Protein AF-A0A7S1MHD4-F1 (afdb_monomer)

Sequence (227 aa):
NGVIYFTCHELRGTLLYFSTDMGRTWRWNPDGSNYVNGTNECSITAIPNQAPGMAALLMNCRTSVLQRRNVVWDVSRVGFSPVPRGAADYPLMVADFSPRELIDPICQGSVVSLGNVVYHSNAASQRAREKLTVKKSMDGGWSWDAGMLIHTGASGYSQLVAWEAPRAGGQWLGVFAEVDGYLGFAKWRAAEERSSAPGPGVLAEVARGLGLAAQLLRERPSASFNA

Structure (mmCIF, N/CA/C/O backbone):
data_AF-A0A7S1MHD4-F1
#
_entry.id   AF-A0A7S1MHD4-F1
#
loop_
_atom_site.group_PDB
_atom_site.id
_atom_site.type_symbol
_atom_site.label_atom_id
_atom_site.label_alt_id
_atom_site.label_comp_id
_atom_site.label_asym_id
_atom_site.label_entity_id
_atom_site.label_seq_id
_atom_site.pdbx_PDB_ins_code
_atom_site.Cartn_x
_atom_site.Cartn_y
_atom_site.Cartn_z
_atom_site.occupancy
_atom_site.B_iso_or_equiv
_atom_site.auth_seq_id
_atom_site.auth_comp_id
_atom_site.auth_asym_id
_atom_site.auth_atom_id
_atom_site.pdbx_PDB_model_num
ATOM 1 N N . ASN A 1 1 ? 2.955 7.251 -16.106 1.00 70.19 1 ASN A N 1
ATOM 2 C CA . ASN A 1 1 ? 3.604 6.620 -17.282 1.00 70.19 1 ASN A CA 1
ATOM 3 C C . ASN A 1 1 ? 2.721 5.566 -17.967 1.00 70.19 1 ASN A C 1
ATOM 5 O O . ASN A 1 1 ? 3.195 4.987 -18.927 1.00 70.19 1 ASN A O 1
ATOM 9 N N . GLY A 1 2 ? 1.468 5.316 -17.546 1.00 84.50 2 GLY A N 1
ATOM 10 C CA . GLY A 1 2 ? 0.584 4.337 -18.209 1.00 84.50 2 GLY A CA 1
ATOM 11 C C . GLY A 1 2 ? 0.941 2.868 -17.949 1.00 84.50 2 GLY A C 1
ATOM 12 O O . GLY A 1 2 ? 0.300 1.980 -18.500 1.00 84.50 2 GLY A O 1
ATOM 13 N N . VAL A 1 3 ? 1.957 2.611 -17.121 1.00 93.06 3 VAL A N 1
ATOM 14 C CA . VAL A 1 3 ? 2.335 1.264 -16.689 1.00 93.06 3 VAL A CA 1
ATOM 15 C C . VAL A 1 3 ? 1.352 0.803 -15.618 1.00 93.06 3 VAL A C 1
ATOM 17 O O . VAL A 1 3 ? 1.032 1.559 -14.700 1.00 93.06 3 VAL A O 1
ATOM 20 N N . ILE A 1 4 ? 0.876 -0.429 -15.746 1.00 95.31 4 ILE A N 1
ATOM 21 C CA . ILE A 1 4 ? -0.008 -1.075 -14.777 1.00 95.31 4 ILE A CA 1
ATOM 22 C C . ILE A 1 4 ? 0.862 -1.949 -13.883 1.00 95.31 4 ILE A C 1
ATOM 24 O O . ILE A 1 4 ? 1.645 -2.742 -14.392 1.00 95.31 4 ILE A O 1
ATOM 28 N N . TYR A 1 5 ? 0.718 -1.827 -12.570 1.00 96.75 5 TYR A N 1
ATOM 29 C CA . TYR A 1 5 ? 1.410 -2.666 -11.593 1.00 96.75 5 TYR A CA 1
ATOM 30 C C . TYR A 1 5 ? 0.391 -3.485 -10.823 1.00 96.75 5 TYR A C 1
ATOM 32 O O . TYR A 1 5 ? -0.743 -3.044 -10.628 1.00 96.75 5 TYR A O 1
ATOM 40 N N . PHE A 1 6 ? 0.798 -4.664 -10.372 1.00 96.56 6 PHE A N 1
ATOM 41 C CA . PHE A 1 6 ? -0.043 -5.533 -9.573 1.00 96.56 6 PHE A CA 1
ATOM 42 C C . PHE A 1 6 ? 0.813 -6.449 -8.691 1.00 96.56 6 PHE A C 1
ATOM 44 O O . PHE A 1 6 ? 1.988 -6.690 -8.971 1.00 96.56 6 PHE A O 1
ATOM 51 N N . THR A 1 7 ? 0.230 -6.953 -7.609 1.00 96.12 7 THR A N 1
ATOM 52 C CA . THR A 1 7 ? 0.880 -7.876 -6.673 1.00 96.12 7 THR A CA 1
ATOM 53 C C . THR A 1 7 ? 0.197 -9.237 -6.684 1.00 96.12 7 THR A C 1
ATOM 55 O O . THR A 1 7 ? -1.027 -9.332 -6.738 1.00 96.12 7 THR A O 1
ATOM 58 N N . CYS A 1 8 ? 0.982 -10.311 -6.650 1.00 93.25 8 CYS A N 1
ATOM 59 C CA . CYS A 1 8 ? 0.481 -11.681 -6.523 1.00 93.25 8 CYS A CA 1
ATOM 60 C C . CYS A 1 8 ? 1.165 -12.334 -5.328 1.00 93.25 8 CYS A C 1
ATOM 62 O O . CYS A 1 8 ? 2.392 -12.290 -5.244 1.00 93.25 8 CYS A O 1
ATOM 64 N N . HIS A 1 9 ? 0.395 -12.920 -4.414 1.00 88.69 9 HIS A N 1
ATOM 65 C CA . HIS A 1 9 ? 0.977 -13.706 -3.335 1.00 88.69 9 HIS A CA 1
ATOM 66 C C . HIS A 1 9 ? 1.195 -15.148 -3.804 1.00 88.69 9 HIS A C 1
ATOM 68 O O . HIS A 1 9 ? 0.370 -15.730 -4.505 1.00 88.69 9 HIS A O 1
ATOM 74 N N . GLU A 1 10 ? 2.301 -15.730 -3.373 1.00 83.19 10 GLU A N 1
ATOM 75 C CA . GLU A 1 10 ? 2.616 -17.145 -3.491 1.00 83.19 10 GLU A CA 1
ATOM 76 C C . GLU A 1 10 ? 2.809 -17.752 -2.093 1.00 83.19 10 GLU A C 1
ATOM 78 O O . GLU A 1 10 ? 2.680 -17.078 -1.072 1.00 83.19 10 GLU A O 1
ATOM 83 N N . LEU A 1 11 ? 3.148 -19.043 -2.027 1.00 81.31 11 LEU A N 1
ATOM 84 C CA . LEU A 1 11 ? 3.262 -19.818 -0.783 1.00 81.31 11 LEU A CA 1
ATOM 85 C C . LEU A 1 11 ? 4.096 -19.157 0.331 1.00 81.31 11 LEU A C 1
ATOM 87 O O . LEU A 1 11 ? 3.830 -19.411 1.504 1.00 81.31 11 LEU A O 1
ATOM 91 N N . ARG A 1 12 ? 5.129 -18.373 -0.005 1.00 89.19 12 ARG A N 1
ATOM 92 C CA . ARG A 1 12 ? 6.075 -17.803 0.977 1.00 89.19 12 ARG A CA 1
ATOM 93 C C . ARG A 1 12 ? 6.313 -16.299 0.840 1.00 89.19 12 ARG A C 1
ATOM 95 O O . ARG A 1 12 ? 7.121 -15.752 1.587 1.00 89.19 12 ARG A O 1
ATOM 102 N N . GLY A 1 13 ? 5.649 -15.616 -0.081 1.00 95.25 13 GLY A N 1
ATOM 103 C CA . GLY A 1 13 ? 6.005 -14.242 -0.417 1.00 95.25 13 GLY A CA 1
ATOM 104 C C . GLY A 1 13 ? 5.107 -13.644 -1.479 1.00 95.25 13 GLY A C 1
ATOM 105 O O . GLY A 1 13 ? 4.168 -14.289 -1.936 1.00 95.25 13 GLY A O 1
ATOM 106 N N . THR A 1 14 ? 5.436 -12.427 -1.893 1.00 96.38 14 THR A N 1
ATOM 107 C CA . THR A 1 14 ? 4.662 -11.678 -2.883 1.00 96.38 14 THR A CA 1
ATOM 108 C C . THR A 1 14 ? 5.547 -11.163 -4.000 1.00 96.38 14 THR A C 1
ATOM 110 O O . THR A 1 14 ? 6.639 -10.653 -3.761 1.00 96.38 14 THR A O 1
ATOM 113 N N . LEU A 1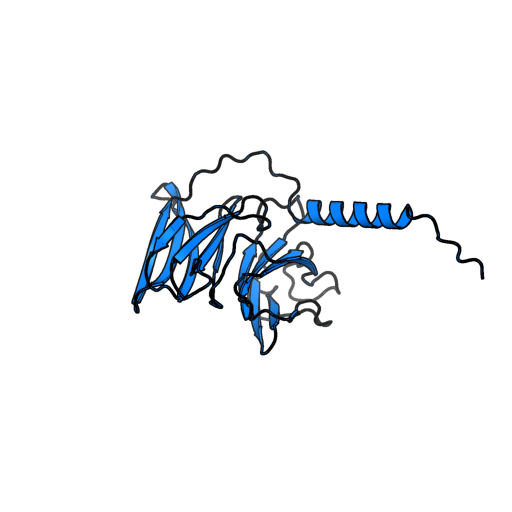 15 ? 5.047 -11.289 -5.224 1.00 94.88 15 LEU A N 1
ATOM 114 C CA . LEU A 1 15 ? 5.666 -10.820 -6.453 1.00 94.88 15 LEU A CA 1
ATOM 115 C C . LEU A 1 15 ? 5.029 -9.496 -6.894 1.00 94.88 15 LEU A C 1
ATOM 117 O O . LEU A 1 15 ? 3.803 -9.422 -7.016 1.00 94.88 15 LEU A O 1
ATOM 121 N N . LEU A 1 16 ? 5.843 -8.482 -7.202 1.00 96.62 16 LEU A N 1
ATOM 122 C CA . LEU A 1 16 ? 5.400 -7.302 -7.956 1.00 96.62 16 LEU A CA 1
ATOM 123 C C . LEU A 1 16 ? 5.549 -7.565 -9.457 1.00 96.62 16 LEU A C 1
ATOM 125 O O . LEU A 1 16 ? 6.663 -7.707 -9.949 1.00 96.62 16 LEU A O 1
ATOM 129 N N . TYR A 1 17 ? 4.455 -7.572 -10.205 1.00 95.56 17 TYR A N 1
ATOM 130 C CA . TYR A 1 17 ? 4.467 -7.738 -11.657 1.00 95.56 17 TYR A CA 1
ATOM 131 C C . TYR A 1 17 ? 3.770 -6.557 -12.335 1.00 95.56 17 TYR A C 1
ATOM 133 O O . TYR A 1 17 ? 3.045 -5.788 -11.701 1.00 95.56 17 TYR A O 1
ATOM 141 N N . PHE A 1 18 ? 4.048 -6.345 -13.617 1.00 95.69 18 PHE A N 1
ATOM 142 C CA . PHE A 1 18 ? 3.623 -5.127 -14.298 1.00 95.69 18 PHE A CA 1
ATOM 143 C C . PHE A 1 18 ? 3.379 -5.331 -15.788 1.00 95.69 18 PHE A C 1
ATOM 145 O O . PHE A 1 18 ? 3.870 -6.278 -16.398 1.00 95.69 18 PHE A O 1
ATOM 152 N N . SER A 1 19 ? 2.618 -4.417 -16.377 1.00 94.06 19 SER A N 1
ATOM 153 C CA . SER A 1 19 ? 2.323 -4.362 -17.800 1.00 94.06 19 SER A CA 1
ATOM 154 C C . SER A 1 19 ? 2.632 -2.976 -18.350 1.00 94.06 19 SER A C 1
ATOM 156 O O . SER A 1 19 ? 2.215 -1.951 -17.809 1.00 94.06 19 SER A O 1
ATOM 158 N N . THR A 1 20 ? 3.351 -2.957 -19.467 1.00 92.81 20 THR A N 1
ATOM 159 C CA . THR A 1 20 ? 3.769 -1.750 -20.188 1.00 92.81 20 THR A CA 1
ATOM 160 C C . THR A 1 20 ? 3.048 -1.596 -21.531 1.00 92.81 20 THR A C 1
ATOM 162 O O . THR A 1 20 ? 3.511 -0.849 -22.392 1.00 92.81 20 THR A O 1
ATOM 165 N N . ASP A 1 21 ? 1.945 -2.326 -21.726 1.00 91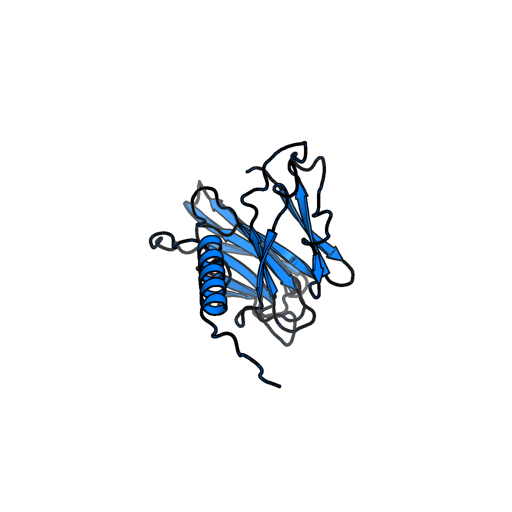.06 21 ASP A N 1
ATOM 166 C CA . ASP A 1 21 ? 1.189 -2.417 -22.981 1.00 91.06 21 ASP A CA 1
ATOM 167 C C . ASP A 1 21 ? -0.335 -2.517 -22.763 1.00 91.06 21 ASP A C 1
ATOM 169 O O . ASP A 1 21 ? -1.053 -3.147 -23.543 1.00 91.06 21 ASP A O 1
ATOM 173 N N . MET A 1 22 ? -0.832 -1.845 -21.717 1.00 91.06 22 MET A N 1
ATOM 174 C CA . MET A 1 22 ? -2.254 -1.795 -21.331 1.00 91.06 22 MET A CA 1
ATOM 175 C C . MET A 1 22 ? -2.836 -3.164 -20.949 1.00 91.06 22 MET A C 1
ATOM 177 O O . MET A 1 22 ? -3.994 -3.455 -21.240 1.00 91.06 22 MET A O 1
ATOM 181 N N . GLY A 1 23 ? -2.040 -4.011 -20.298 1.00 92.69 23 GLY A N 1
ATOM 182 C CA . GLY A 1 23 ? -2.481 -5.302 -19.773 1.00 92.69 23 GLY A CA 1
ATOM 183 C C . GLY A 1 23 ? -2.490 -6.434 -20.797 1.00 92.69 23 GLY A C 1
ATOM 184 O O . GLY A 1 23 ? -3.030 -7.497 -20.498 1.00 92.69 23 GLY A O 1
ATOM 185 N N . ARG A 1 24 ? -1.912 -6.239 -21.993 1.00 91.94 24 ARG A N 1
ATOM 186 C CA . ARG A 1 24 ? -1.817 -7.300 -23.013 1.00 91.94 24 ARG A CA 1
ATOM 187 C C . ARG A 1 24 ? -0.780 -8.347 -22.628 1.00 91.94 24 ARG A C 1
ATOM 189 O O . ARG A 1 24 ? -1.016 -9.536 -22.824 1.00 91.94 24 ARG A O 1
ATOM 196 N N . THR A 1 25 ? 0.348 -7.911 -22.074 1.00 91.62 25 THR A N 1
ATOM 197 C CA . THR A 1 25 ? 1.388 -8.778 -21.521 1.00 91.62 25 THR A CA 1
ATOM 198 C C . THR A 1 25 ? 1.783 -8.329 -20.122 1.00 91.62 25 THR A C 1
ATOM 200 O O . THR A 1 25 ? 1.682 -7.150 -19.770 1.00 91.62 25 THR A O 1
ATOM 203 N N . TRP A 1 26 ? 2.242 -9.290 -19.321 1.00 92.88 26 TRP A N 1
ATOM 204 C CA . TRP A 1 26 ? 2.696 -9.081 -17.951 1.00 92.88 26 TRP A CA 1
ATOM 205 C C . TRP A 1 26 ? 4.136 -9.550 -17.798 1.00 92.88 26 TRP A C 1
ATOM 207 O O . TRP A 1 26 ? 4.549 -10.539 -18.404 1.00 92.88 26 TRP A O 1
ATOM 217 N N . ARG A 1 27 ? 4.904 -8.809 -17.003 1.00 91.12 27 ARG A N 1
ATOM 218 C CA . ARG A 1 27 ? 6.338 -8.996 -16.793 1.00 91.12 27 ARG A CA 1
ATOM 219 C C . ARG A 1 27 ? 6.658 -8.982 -15.309 1.00 91.12 27 ARG A C 1
ATOM 221 O O . ARG A 1 27 ? 5.973 -8.341 -14.514 1.00 91.12 27 ARG A O 1
ATOM 228 N N . TRP A 1 28 ? 7.738 -9.662 -14.971 1.00 91.69 28 TRP A N 1
ATOM 229 C CA . TRP A 1 28 ? 8.349 -9.707 -13.651 1.00 91.69 28 TRP A CA 1
ATOM 230 C C . TRP A 1 28 ? 9.868 -9.636 -13.824 1.00 91.69 28 TRP A C 1
ATOM 232 O O . TRP A 1 28 ? 10.366 -9.807 -14.940 1.00 91.69 28 TRP A O 1
ATOM 242 N N . ASN A 1 29 ? 10.609 -9.369 -12.751 1.00 91.06 29 ASN A N 1
ATOM 243 C CA . ASN A 1 29 ? 12.063 -9.265 -12.837 1.00 91.06 29 ASN A CA 1
ATOM 244 C C . ASN A 1 29 ? 12.656 -10.659 -13.123 1.00 91.06 29 ASN A C 1
ATOM 246 O O . ASN A 1 29 ? 12.428 -11.577 -12.332 1.00 91.06 29 ASN A O 1
ATOM 250 N N . PRO A 1 30 ? 13.417 -10.856 -14.219 1.00 88.06 30 PRO A N 1
ATOM 251 C CA . PRO A 1 30 ? 13.924 -12.179 -14.595 1.00 88.06 30 PRO A CA 1
ATOM 252 C C . PRO A 1 30 ? 14.888 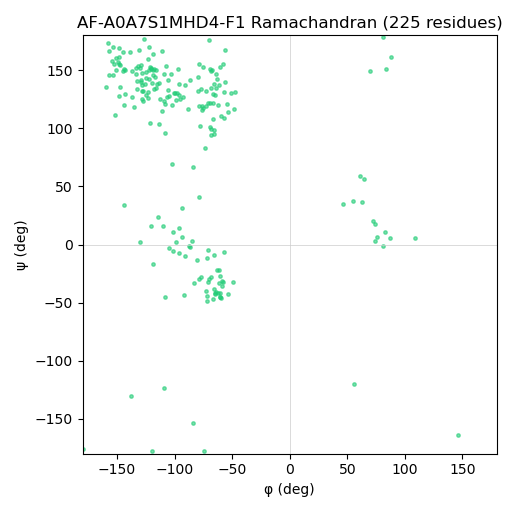-12.794 -13.575 1.00 88.06 30 PRO A C 1
ATOM 254 O O . PRO A 1 30 ? 15.059 -14.008 -13.551 1.00 88.06 30 PRO A O 1
ATOM 257 N N . ASP A 1 31 ? 15.516 -11.964 -12.742 1.00 89.81 31 ASP A N 1
ATOM 258 C CA . ASP A 1 31 ? 16.420 -12.371 -11.663 1.00 89.81 31 ASP A CA 1
ATOM 259 C C . ASP A 1 31 ? 15.695 -12.675 -10.336 1.00 89.81 31 ASP A C 1
ATOM 261 O O . ASP A 1 31 ? 16.338 -13.037 -9.353 1.00 89.81 31 ASP A O 1
ATOM 265 N N . GLY A 1 32 ? 14.366 -12.521 -10.287 1.00 89.38 32 GLY A N 1
ATOM 266 C CA . GLY A 1 32 ? 13.552 -12.736 -9.090 1.00 89.38 32 GLY A CA 1
ATOM 267 C C . GLY A 1 32 ? 13.633 -11.618 -8.043 1.00 89.38 32 GLY A C 1
ATOM 268 O O . GLY A 1 32 ? 13.048 -11.754 -6.970 1.00 89.38 32 GLY A O 1
ATOM 269 N N . SER A 1 33 ? 14.304 -10.496 -8.331 1.00 90.94 33 SER A N 1
ATOM 270 C CA . SER A 1 33 ? 14.476 -9.373 -7.386 1.00 90.94 33 SER A CA 1
ATOM 271 C C . SER A 1 33 ? 13.176 -8.643 -7.014 1.00 90.94 33 SER A C 1
ATOM 273 O O . SER A 1 33 ? 13.156 -7.823 -6.098 1.00 90.94 33 SER A O 1
ATOM 275 N N . ASN A 1 34 ? 12.075 -8.956 -7.693 1.00 91.88 34 ASN A N 1
ATOM 276 C CA . ASN A 1 34 ? 10.738 -8.449 -7.407 1.00 91.88 34 ASN A CA 1
ATOM 277 C C . ASN A 1 34 ? 9.898 -9.354 -6.485 1.00 91.88 34 ASN A C 1
ATOM 279 O O . ASN A 1 34 ? 8.706 -9.092 -6.302 1.00 91.88 34 ASN A O 1
ATOM 283 N N . TYR A 1 35 ? 10.491 -10.417 -5.933 1.00 95.25 35 TYR A N 1
ATOM 284 C CA . TYR A 1 35 ? 9.861 -11.303 -4.957 1.00 95.25 35 TYR A CA 1
ATOM 285 C C . TYR A 1 35 ? 10.234 -10.911 -3.522 1.00 95.25 35 TYR A C 1
ATOM 287 O O . TYR A 1 35 ? 11.411 -10.820 -3.174 1.00 95.25 35 TYR A O 1
ATOM 295 N N . VAL A 1 36 ? 9.233 -10.741 -2.658 1.00 96.44 36 VAL A N 1
ATOM 296 C CA . VAL A 1 36 ? 9.418 -10.362 -1.251 1.00 96.44 36 VAL A CA 1
ATOM 297 C C . VAL A 1 36 ? 8.996 -11.506 -0.335 1.00 96.44 36 VAL A C 1
ATOM 299 O O . VAL A 1 36 ? 7.812 -11.738 -0.095 1.00 96.44 36 VAL A O 1
ATOM 302 N N . ASN A 1 37 ? 9.976 -12.215 0.221 1.00 96.62 37 ASN A N 1
ATOM 303 C CA . ASN A 1 37 ? 9.745 -13.339 1.131 1.00 96.62 37 ASN A CA 1
ATOM 304 C C . ASN A 1 37 ? 9.128 -12.892 2.472 1.00 96.62 37 ASN A C 1
ATOM 306 O O . ASN A 1 37 ? 9.406 -11.796 2.960 1.00 96.62 37 ASN A O 1
ATOM 310 N N . GLY A 1 38 ? 8.337 -13.756 3.111 1.00 96.12 38 GLY A N 1
ATOM 311 C CA . GLY A 1 38 ? 7.682 -13.478 4.396 1.00 96.12 38 GLY A CA 1
ATOM 312 C C . GLY A 1 38 ? 6.498 -12.510 4.301 1.00 96.12 38 GLY A C 1
ATOM 313 O O . GLY A 1 38 ? 6.097 -11.923 5.307 1.00 96.12 38 GLY A O 1
ATOM 314 N N . THR A 1 39 ? 5.957 -12.320 3.098 1.00 97.38 39 THR A N 1
ATOM 315 C CA . THR A 1 39 ? 4.747 -11.529 2.845 1.00 97.38 39 THR A CA 1
ATOM 316 C C . THR A 1 39 ? 3.645 -12.395 2.242 1.00 97.38 39 THR A C 1
ATOM 318 O O . THR A 1 39 ? 3.889 -13.519 1.808 1.00 97.38 39 THR A O 1
ATOM 321 N N . ASN A 1 40 ? 2.414 -11.895 2.278 1.00 96.50 40 ASN A N 1
ATOM 322 C CA . ASN A 1 40 ? 1.254 -12.498 1.629 1.00 96.50 40 ASN A CA 1
ATOM 323 C C . ASN A 1 40 ? 0.433 -11.365 0.975 1.00 96.50 40 ASN A C 1
ATOM 325 O O . ASN A 1 40 ? 1.007 -10.529 0.292 1.00 96.50 40 ASN A O 1
ATOM 329 N N . GLU A 1 41 ? -0.878 -11.274 1.182 1.00 97.44 41 GLU A N 1
ATOM 330 C CA . GLU A 1 41 ? -1.756 -10.254 0.595 1.00 97.44 41 GLU A CA 1
ATOM 331 C C . GLU A 1 41 ? -1.202 -8.828 0.735 1.00 97.44 41 GLU A C 1
ATOM 333 O O . GLU A 1 41 ? -1.068 -8.302 1.845 1.00 97.44 41 GLU A O 1
ATOM 338 N N . CYS A 1 42 ? -0.910 -8.190 -0.400 1.00 98.25 42 CYS A N 1
ATOM 339 C CA . CYS A 1 42 ? -0.413 -6.820 -0.449 1.00 98.25 42 CYS A CA 1
ATOM 340 C C . CYS A 1 42 ? -1.328 -5.918 -1.274 1.00 98.25 42 CYS A C 1
ATOM 342 O O . CYS A 1 42 ? -1.964 -6.366 -2.226 1.00 98.25 42 CYS A O 1
ATOM 344 N N . SER A 1 43 ? -1.308 -4.631 -0.945 1.00 98.56 43 SER A N 1
ATOM 345 C CA . SER A 1 43 ? -1.881 -3.546 -1.739 1.00 98.56 43 SER A CA 1
ATOM 346 C C . SER A 1 43 ? -0.770 -2.579 -2.139 1.00 98.56 43 SER A C 1
ATOM 348 O O . SER A 1 43 ? 0.202 -2.415 -1.399 1.00 98.56 43 SER A O 1
ATOM 350 N N . ILE A 1 44 ? -0.915 -1.927 -3.294 1.00 98.56 44 ILE A N 1
ATOM 351 C CA . ILE A 1 44 ? 0.073 -0.978 -3.817 1.00 98.56 44 ILE A CA 1
ATOM 352 C C . ILE A 1 44 ? -0.541 0.385 -4.109 1.00 98.56 44 ILE A C 1
ATOM 354 O O . ILE A 1 44 ? -1.697 0.481 -4.510 1.00 98.56 44 ILE A O 1
ATOM 358 N N . THR A 1 45 ? 0.254 1.438 -3.952 1.00 98.25 45 THR A N 1
ATOM 359 C CA . THR A 1 45 ? -0.097 2.792 -4.390 1.00 98.25 45 THR A CA 1
ATOM 360 C C . THR A 1 45 ? 1.149 3.564 -4.810 1.00 98.25 45 THR A C 1
ATOM 362 O O . THR A 1 45 ? 2.254 3.262 -4.360 1.00 98.25 45 THR A O 1
ATOM 365 N N . ALA A 1 46 ? 0.996 4.571 -5.667 1.00 96.44 46 ALA A N 1
ATOM 366 C CA . ALA A 1 46 ? 2.098 5.468 -6.002 1.00 96.44 46 ALA A CA 1
ATOM 367 C C . ALA A 1 46 ? 2.464 6.336 -4.794 1.00 96.44 46 ALA A C 1
ATOM 369 O O . ALA A 1 46 ? 1.582 6.905 -4.156 1.00 96.44 46 ALA A O 1
ATOM 370 N N . ILE A 1 47 ? 3.750 6.487 -4.492 1.00 95.94 47 ILE A N 1
ATOM 371 C CA . ILE A 1 47 ? 4.191 7.457 -3.488 1.00 95.94 47 ILE A CA 1
ATOM 372 C C . ILE A 1 47 ? 4.186 8.840 -4.152 1.00 95.94 47 ILE A C 1
ATOM 374 O O . ILE A 1 47 ? 4.897 9.027 -5.145 1.00 95.94 47 ILE A O 1
ATOM 378 N N . PRO A 1 48 ? 3.400 9.810 -3.654 1.00 91.12 48 PRO A N 1
ATOM 379 C CA . PRO A 1 48 ? 3.344 11.142 -4.250 1.00 91.12 48 PRO A CA 1
ATOM 380 C C . PRO A 1 48 ? 4.648 11.928 -4.020 1.00 91.12 48 PRO A C 1
ATOM 382 O O . PRO A 1 48 ? 5.557 11.464 -3.330 1.00 91.12 48 PRO A O 1
ATOM 385 N N . ASN A 1 49 ? 4.741 13.131 -4.600 1.00 87.19 49 ASN A N 1
ATOM 386 C CA . ASN A 1 49 ? 5.831 14.095 -4.369 1.00 87.19 49 ASN A CA 1
ATOM 387 C C . ASN A 1 49 ? 7.257 13.574 -4.606 1.00 87.19 49 ASN A C 1
ATOM 389 O O . ASN A 1 49 ? 8.186 13.930 -3.882 1.00 87.19 49 ASN A O 1
ATOM 393 N N . GLN A 1 50 ? 7.455 12.733 -5.618 1.00 88.38 50 GLN A N 1
ATOM 394 C CA . GLN A 1 50 ? 8.811 12.391 -6.043 1.00 88.38 50 GLN A CA 1
ATOM 395 C C . GLN A 1 50 ? 9.435 13.551 -6.831 1.00 88.38 50 GLN A C 1
ATOM 397 O O . GLN A 1 50 ? 8.727 14.336 -7.467 1.00 88.38 50 GLN A O 1
ATOM 402 N N . ALA A 1 51 ? 10.765 13.656 -6.797 1.00 87.69 51 ALA A N 1
ATOM 403 C CA . ALA A 1 51 ? 11.487 14.634 -7.605 1.00 87.69 51 ALA A CA 1
ATOM 404 C C . ALA A 1 51 ? 11.188 14.443 -9.111 1.00 87.69 51 ALA A C 1
ATOM 406 O O . ALA A 1 51 ? 10.844 13.337 -9.535 1.00 87.69 51 ALA A O 1
ATOM 407 N N . PRO A 1 52 ? 11.329 15.486 -9.951 1.00 87.69 52 PRO A N 1
ATOM 408 C CA . PRO A 1 52 ? 11.108 15.362 -11.389 1.00 87.69 52 PRO A CA 1
ATOM 409 C C . PRO A 1 52 ? 11.887 14.192 -12.005 1.00 87.69 52 PRO A C 1
ATOM 411 O O . PRO A 1 52 ? 13.086 14.043 -11.781 1.00 87.69 52 PRO A O 1
ATOM 414 N N . GLY A 1 53 ? 11.192 13.357 -12.780 1.00 87.31 53 GLY A N 1
ATOM 415 C CA . GLY A 1 53 ? 11.768 12.154 -13.389 1.00 87.31 53 GLY A CA 1
ATOM 416 C C . GLY A 1 53 ? 11.854 10.935 -12.464 1.00 87.31 53 GLY A C 1
ATOM 417 O O . GLY A 1 53 ? 12.267 9.875 -12.925 1.00 87.31 53 GLY A O 1
ATOM 418 N N . MET A 1 54 ? 11.441 11.055 -11.199 1.00 90.75 54 MET A N 1
ATOM 419 C CA . MET A 1 54 ? 11.359 9.942 -10.256 1.00 90.75 54 MET A CA 1
ATOM 420 C C . MET A 1 54 ? 9.916 9.462 -10.068 1.00 90.75 54 MET A C 1
ATOM 422 O O . MET A 1 54 ? 8.967 10.245 -10.110 1.00 90.75 54 MET A O 1
ATOM 426 N N . ALA A 1 55 ? 9.748 8.162 -9.839 1.00 93.31 55 ALA A N 1
ATOM 427 C CA . ALA A 1 55 ? 8.471 7.542 -9.515 1.00 93.31 55 ALA A CA 1
ATOM 428 C C . ALA A 1 55 ? 8.691 6.355 -8.576 1.00 93.31 55 ALA A C 1
ATOM 430 O O . ALA A 1 55 ? 9.568 5.526 -8.814 1.00 93.31 55 ALA A O 1
ATOM 431 N N . ALA A 1 56 ? 7.866 6.253 -7.536 1.00 95.88 56 ALA A N 1
ATOM 432 C CA . ALA A 1 56 ? 7.939 5.165 -6.572 1.00 95.88 56 ALA A CA 1
ATOM 433 C C . ALA A 1 56 ? 6.562 4.572 -6.275 1.00 95.88 56 ALA A C 1
ATOM 435 O O . ALA A 1 56 ? 5.548 5.270 -6.340 1.00 95.88 56 ALA A O 1
ATOM 436 N N . LEU A 1 57 ? 6.541 3.292 -5.911 1.00 97.88 57 LEU A N 1
ATOM 437 C CA . LEU A 1 57 ? 5.369 2.608 -5.372 1.00 97.88 57 LEU A CA 1
ATOM 438 C C . LEU A 1 57 ? 5.621 2.230 -3.916 1.00 97.88 57 LEU A C 1
ATOM 440 O O . LEU A 1 57 ? 6.694 1.732 -3.582 1.00 97.88 57 LEU A O 1
ATOM 444 N N . LEU A 1 58 ? 4.607 2.404 -3.076 1.00 98.56 58 LEU A N 1
ATOM 445 C CA . LEU A 1 58 ? 4.517 1.745 -1.783 1.00 98.56 58 LEU A CA 1
ATOM 446 C C . LEU A 1 58 ? 3.727 0.453 -1.968 1.00 98.56 58 LEU A C 1
ATOM 448 O O . LEU A 1 58 ? 2.600 0.486 -2.458 1.00 98.56 58 LEU A O 1
ATOM 452 N N . MET A 1 59 ? 4.297 -0.659 -1.525 1.00 98.69 59 MET A N 1
ATOM 453 C CA . MET A 1 59 ? 3.633 -1.946 -1.383 1.00 98.69 59 MET A CA 1
ATOM 454 C C . MET A 1 59 ? 3.497 -2.267 0.103 1.00 98.69 59 MET A C 1
ATOM 456 O O . MET A 1 59 ? 4.496 -2.446 0.792 1.00 98.69 59 MET A O 1
ATOM 460 N N . ASN A 1 60 ? 2.265 -2.335 0.602 1.00 98.69 60 ASN A N 1
ATOM 461 C CA . ASN A 1 60 ? 1.968 -2.679 1.989 1.00 98.69 60 ASN A CA 1
ATOM 462 C C . ASN A 1 60 ? 1.397 -4.096 2.065 1.00 98.69 60 ASN A C 1
ATOM 464 O O . ASN A 1 60 ? 0.416 -4.408 1.390 1.00 98.69 60 ASN A O 1
ATOM 468 N N . CYS A 1 61 ? 1.991 -4.932 2.907 1.00 98.56 61 CYS A N 1
ATOM 469 C CA . CYS A 1 61 ? 1.779 -6.368 2.911 1.00 98.56 61 CYS A CA 1
ATOM 470 C C . CYS A 1 61 ? 1.332 -6.908 4.264 1.00 98.56 61 CYS A C 1
ATOM 472 O O . CYS A 1 61 ? 1.841 -6.514 5.320 1.00 98.56 61 CYS A O 1
ATOM 474 N N . ARG A 1 62 ? 0.439 -7.899 4.198 1.00 98.00 62 ARG A N 1
ATOM 475 C CA . ARG A 1 62 ? 0.181 -8.860 5.268 1.00 98.00 62 ARG A CA 1
ATOM 476 C C . ARG A 1 62 ? 1.439 -9.683 5.513 1.00 98.00 62 ARG A C 1
ATOM 478 O O . ARG A 1 62 ? 2.128 -10.075 4.569 1.00 98.00 62 ARG A O 1
ATOM 485 N N . THR A 1 63 ? 1.703 -9.985 6.776 1.00 97.25 63 THR A N 1
ATOM 486 C CA . THR A 1 63 ? 2.798 -10.863 7.202 1.00 97.25 63 THR A CA 1
ATOM 487 C C . THR A 1 63 ? 2.259 -11.979 8.098 1.00 97.25 63 THR A C 1
ATOM 489 O O . THR A 1 63 ? 1.066 -12.019 8.399 1.00 97.25 63 THR A O 1
ATOM 492 N N . SER A 1 64 ? 3.122 -12.904 8.521 1.00 95.88 64 SER A N 1
ATOM 493 C CA . SER A 1 64 ? 2.797 -13.910 9.542 1.00 95.88 64 SER A CA 1
ATOM 494 C C . SER A 1 64 ? 2.990 -13.407 10.978 1.00 95.88 64 SER A C 1
ATOM 496 O O . SER A 1 64 ? 2.852 -14.188 11.917 1.00 95.88 64 SER A O 1
ATOM 498 N N . VAL A 1 65 ? 3.352 -12.134 11.158 1.00 96.00 65 VAL A N 1
ATOM 499 C CA . VAL A 1 65 ? 3.472 -11.480 12.465 1.00 96.00 65 VAL A CA 1
ATOM 500 C C . VAL A 1 65 ? 2.371 -10.433 12.623 1.00 96.00 65 VAL A C 1
ATOM 502 O O . VAL A 1 65 ? 1.701 -10.067 11.660 1.00 96.00 65 VAL A O 1
ATOM 505 N N . LEU A 1 66 ? 2.164 -9.941 13.846 1.00 97.81 66 LEU A N 1
ATOM 506 C CA . LEU A 1 66 ? 1.058 -9.035 14.184 1.00 97.81 66 LEU A CA 1
ATOM 507 C C . LEU A 1 66 ? 1.316 -7.571 13.761 1.00 97.81 66 LEU A C 1
ATOM 509 O O . LEU A 1 66 ? 1.070 -6.632 14.527 1.00 97.81 66 LEU A O 1
ATOM 513 N N . GLN A 1 67 ? 1.888 -7.387 12.567 1.00 97.94 67 GLN A N 1
ATOM 514 C CA . GLN A 1 67 ? 2.353 -6.115 12.017 1.00 97.94 67 GLN A CA 1
ATOM 515 C C . GLN A 1 67 ? 2.426 -6.156 10.478 1.00 97.94 67 GLN A C 1
ATOM 517 O O . GLN A 1 67 ? 2.758 -7.182 9.878 1.00 97.94 67 GLN A O 1
ATOM 522 N N . ARG A 1 68 ? 2.143 -5.021 9.830 1.00 98.38 68 ARG A N 1
ATOM 523 C CA . ARG A 1 68 ? 2.283 -4.835 8.377 1.00 98.38 68 ARG A CA 1
ATOM 524 C C . ARG A 1 68 ? 3.739 -4.595 7.975 1.00 98.38 68 ARG A C 1
ATOM 526 O O . ARG A 1 68 ? 4.525 -4.041 8.743 1.00 98.38 68 ARG A O 1
ATOM 533 N N . ARG A 1 69 ? 4.061 -4.918 6.723 1.00 98.31 69 ARG A N 1
ATOM 534 C CA . ARG A 1 69 ? 5.364 -4.637 6.102 1.00 98.31 69 ARG A CA 1
ATOM 535 C C . ARG A 1 69 ? 5.201 -3.708 4.908 1.00 98.31 69 ARG A C 1
ATOM 537 O O . ARG A 1 69 ? 4.327 -3.938 4.078 1.00 98.31 69 ARG A O 1
ATOM 544 N N . ASN A 1 70 ? 6.042 -2.688 4.826 1.00 98.56 70 ASN A N 1
ATOM 545 C CA . ASN A 1 70 ? 6.123 -1.751 3.719 1.00 98.56 70 ASN A CA 1
ATOM 546 C C . ASN A 1 70 ? 7.364 -2.044 2.881 1.00 98.56 70 ASN A C 1
ATOM 548 O O . ASN A 1 70 ? 8.466 -2.174 3.409 1.00 98.56 70 ASN A O 1
ATOM 552 N N . VAL A 1 71 ? 7.174 -2.095 1.569 1.00 98.38 71 VAL A N 1
ATOM 553 C CA . VAL A 1 71 ? 8.237 -2.208 0.576 1.00 98.38 71 VAL A CA 1
ATOM 554 C C . VAL A 1 71 ? 8.108 -1.037 -0.384 1.00 98.38 71 VAL A C 1
ATOM 556 O O . VAL A 1 71 ? 7.014 -0.754 -0.876 1.00 98.38 71 VAL A O 1
ATOM 559 N N . VAL A 1 72 ? 9.213 -0.348 -0.644 1.00 98.12 72 VAL A N 1
ATOM 560 C CA . VAL A 1 72 ? 9.263 0.759 -1.600 1.00 98.12 72 VAL A CA 1
ATOM 561 C C . VAL A 1 72 ? 9.961 0.292 -2.863 1.00 98.12 72 VAL A C 1
ATOM 563 O O . VAL A 1 72 ? 11.081 -0.222 -2.812 1.00 98.12 72 VAL A O 1
ATOM 566 N N . TRP A 1 73 ? 9.299 0.514 -3.994 1.00 97.19 73 TRP A N 1
ATOM 567 C CA . TRP A 1 73 ? 9.815 0.210 -5.321 1.00 97.19 73 TRP A CA 1
ATOM 568 C C . TRP A 1 73 ? 10.135 1.499 -6.062 1.00 97.19 73 TRP A C 1
ATOM 570 O O . TRP A 1 73 ? 9.244 2.324 -6.254 1.00 97.19 73 TRP A O 1
ATOM 580 N N . ASP A 1 74 ? 11.373 1.658 -6.517 1.00 95.12 74 ASP A N 1
ATOM 581 C CA . ASP A 1 74 ? 11.716 2.631 -7.549 1.00 95.12 74 ASP A CA 1
ATOM 582 C C . ASP A 1 74 ? 11.258 2.085 -8.906 1.00 95.12 74 ASP A C 1
ATOM 584 O O . ASP A 1 74 ? 11.684 1.018 -9.354 1.00 95.12 74 ASP A O 1
ATOM 588 N N . VAL A 1 75 ? 10.362 2.825 -9.551 1.00 94.44 75 VAL A N 1
ATOM 589 C CA . VAL A 1 75 ? 9.806 2.506 -10.869 1.00 94.44 75 VAL A CA 1
ATOM 590 C C . VAL A 1 75 ? 10.082 3.613 -11.887 1.00 94.44 75 VAL A C 1
ATOM 592 O O . VAL A 1 75 ? 9.472 3.651 -12.956 1.00 94.44 75 VAL A O 1
ATOM 595 N N . SER A 1 76 ? 11.022 4.511 -11.583 1.00 91.94 76 SER A N 1
ATOM 596 C CA . SER A 1 76 ? 11.348 5.694 -12.390 1.00 91.94 76 SER A CA 1
ATOM 597 C C . SER A 1 76 ? 11.753 5.340 -13.820 1.00 91.94 76 SER A C 1
ATOM 599 O O . SER A 1 76 ? 11.484 6.092 -14.755 1.00 91.94 76 SER A O 1
ATOM 601 N N . ARG A 1 77 ? 12.392 4.179 -14.003 1.00 88.75 77 ARG A N 1
ATOM 602 C CA . ARG A 1 77 ? 12.911 3.727 -15.301 1.00 88.75 77 ARG A CA 1
ATOM 603 C C . ARG A 1 77 ? 11.968 2.781 -16.049 1.00 88.75 77 ARG A C 1
ATOM 605 O O . ARG A 1 77 ? 12.199 2.498 -17.222 1.00 88.75 77 ARG A O 1
ATOM 612 N N . VAL A 1 78 ? 10.870 2.350 -15.420 1.00 90.25 78 VAL A N 1
ATOM 613 C CA . VAL A 1 78 ? 9.877 1.481 -16.061 1.00 90.25 78 VAL A CA 1
ATOM 614 C C . VAL A 1 78 ? 9.005 2.331 -16.987 1.00 90.25 78 VAL A C 1
ATOM 616 O O . VAL A 1 78 ? 8.118 3.079 -16.562 1.00 90.25 78 VAL A O 1
ATOM 619 N N . GLY A 1 79 ? 9.297 2.254 -18.283 1.00 84.00 79 GLY A N 1
ATOM 620 C CA . GLY A 1 79 ? 8.595 2.998 -19.326 1.00 84.00 79 GLY A CA 1
ATOM 621 C C . GLY A 1 79 ? 7.510 2.176 -20.016 1.00 84.00 79 GLY A C 1
ATOM 622 O O . GLY A 1 79 ? 7.629 0.963 -20.174 1.00 84.00 79 GLY A O 1
ATOM 623 N N . PHE A 1 80 ? 6.473 2.851 -20.511 1.00 84.25 80 PHE A N 1
ATOM 624 C CA . PHE A 1 80 ? 5.484 2.232 -21.391 1.00 84.25 80 PHE A CA 1
ATOM 625 C C . PHE A 1 80 ? 6.140 1.863 -22.728 1.00 84.25 80 PHE A C 1
ATOM 627 O O . PHE A 1 80 ? 6.519 2.730 -23.517 1.00 84.25 80 PHE A O 1
ATOM 634 N N . SER A 1 81 ? 6.349 0.570 -22.956 1.00 76.94 81 SER A N 1
ATOM 635 C CA . SER A 1 81 ? 6.945 0.037 -24.174 1.00 76.94 81 SER A CA 1
ATOM 636 C C . SER A 1 81 ? 6.592 -1.440 -24.353 1.00 76.94 81 SER A C 1
ATOM 638 O O . SER A 1 81 ? 6.737 -2.220 -23.405 1.00 76.94 81 SER A O 1
ATOM 640 N N . PRO A 1 82 ? 6.206 -1.869 -25.567 1.00 69.94 82 PRO A N 1
ATOM 641 C CA . PRO A 1 82 ? 5.949 -3.275 -25.846 1.00 69.94 82 PRO A CA 1
ATOM 642 C C . PRO A 1 82 ? 7.235 -4.114 -25.898 1.00 69.94 82 PRO A C 1
ATOM 644 O O . PRO A 1 82 ? 7.142 -5.333 -25.837 1.00 69.94 82 PRO A O 1
ATOM 647 N N . VAL A 1 83 ? 8.431 -3.512 -25.936 1.00 69.81 83 VAL A N 1
ATOM 648 C CA . VAL A 1 83 ? 9.711 -4.237 -26.048 1.00 69.81 83 VAL A CA 1
ATOM 649 C C . VAL A 1 83 ? 10.629 -3.884 -24.867 1.00 69.81 83 VAL A C 1
ATOM 651 O O . VAL A 1 83 ? 10.866 -2.697 -24.639 1.00 69.81 83 VAL A O 1
ATOM 654 N N . PRO A 1 84 ? 11.154 -4.868 -24.109 1.00 65.06 84 PRO A N 1
ATOM 655 C CA . PRO A 1 84 ? 12.198 -4.622 -23.114 1.00 65.06 84 PRO A CA 1
ATOM 656 C C . PRO A 1 84 ? 13.488 -4.119 -23.782 1.00 65.06 84 PRO A C 1
ATOM 658 O O . PRO A 1 84 ? 13.937 -4.681 -24.777 1.00 65.06 84 PRO A O 1
ATOM 661 N N . ARG A 1 85 ? 14.102 -3.076 -23.228 1.00 69.69 85 ARG A N 1
ATOM 662 C CA . ARG A 1 85 ? 15.385 -2.483 -23.644 1.00 69.69 85 ARG A CA 1
ATOM 663 C C . ARG A 1 85 ? 16.547 -2.839 -22.704 1.00 69.69 85 ARG A C 1
ATOM 665 O O . ARG A 1 85 ? 17.681 -2.466 -22.991 1.00 69.69 85 ARG A O 1
ATOM 672 N N . GLY A 1 86 ? 16.300 -3.559 -21.608 1.00 67.56 86 GLY A N 1
ATOM 673 C CA . GLY A 1 86 ? 17.329 -4.122 -20.728 1.00 67.56 86 GLY A CA 1
ATOM 674 C C . GLY A 1 86 ? 16.917 -4.156 -19.254 1.00 67.56 86 GLY A C 1
ATOM 675 O O . GLY A 1 86 ? 15.748 -3.997 -18.915 1.00 67.56 86 GLY A O 1
ATOM 676 N N . ALA A 1 87 ? 17.893 -4.337 -18.355 1.00 61.16 87 ALA A N 1
ATOM 677 C CA . ALA A 1 87 ? 17.667 -4.386 -16.903 1.00 61.16 87 ALA A CA 1
ATOM 678 C C . ALA A 1 87 ? 17.069 -3.084 -16.325 1.00 61.16 87 ALA A C 1
ATOM 680 O O . ALA A 1 87 ? 16.433 -3.105 -15.278 1.00 61.16 87 ALA A O 1
ATOM 681 N N . ALA A 1 88 ? 17.233 -1.953 -17.019 1.00 61.06 88 ALA A N 1
ATOM 682 C CA . ALA A 1 88 ? 16.664 -0.670 -16.618 1.00 61.06 88 ALA A CA 1
ATOM 683 C C . ALA A 1 88 ? 15.130 -0.583 -16.782 1.00 61.06 88 ALA A C 1
ATOM 685 O O . ALA A 1 88 ? 14.561 0.421 -16.379 1.00 61.06 88 ALA A O 1
ATOM 686 N N . ASP A 1 89 ? 14.456 -1.597 -17.339 1.00 80.38 89 ASP A N 1
ATOM 687 C CA . ASP A 1 89 ? 12.993 -1.605 -17.512 1.00 80.38 89 ASP A CA 1
ATOM 688 C C . ASP A 1 89 ? 12.233 -2.342 -16.388 1.00 80.38 89 ASP A C 1
ATOM 690 O O . ASP A 1 89 ? 11.051 -2.646 -16.553 1.00 80.38 89 ASP A O 1
ATOM 694 N N . TYR A 1 90 ? 12.884 -2.631 -15.255 1.00 91.06 90 TYR A N 1
ATOM 695 C CA . TYR A 1 90 ? 12.296 -3.386 -14.142 1.00 91.06 90 TYR A CA 1
ATOM 696 C C . TYR A 1 90 ? 12.233 -2.570 -12.837 1.00 91.06 90 TYR A C 1
ATOM 698 O O . TYR A 1 90 ? 13.136 -1.768 -12.582 1.00 91.06 90 TYR A O 1
ATOM 706 N N . PRO A 1 91 ? 11.194 -2.759 -11.997 1.00 94.00 91 PRO A N 1
ATOM 707 C CA . PRO A 1 91 ? 11.133 -2.190 -10.652 1.00 94.00 91 PRO A CA 1
ATOM 708 C C . PRO A 1 91 ? 12.335 -2.588 -9.793 1.00 94.00 91 PRO A C 1
ATOM 710 O O . PRO A 1 91 ? 12.737 -3.751 -9.790 1.00 94.00 91 PRO A O 1
ATOM 713 N N . LEU A 1 92 ? 12.858 -1.648 -9.007 1.00 93.81 92 LEU A N 1
ATOM 714 C CA . LEU A 1 92 ? 13.935 -1.888 -8.047 1.00 93.81 92 LEU A CA 1
ATOM 715 C C . LEU A 1 92 ? 13.411 -1.733 -6.618 1.00 93.81 92 LEU A C 1
ATOM 717 O O . LEU A 1 92 ? 12.875 -0.684 -6.269 1.00 93.81 92 LEU A O 1
ATOM 721 N N . MET A 1 93 ? 13.595 -2.747 -5.772 1.00 95.06 93 MET A N 1
ATOM 722 C CA . MET A 1 93 ? 13.312 -2.616 -4.342 1.00 95.06 93 MET A CA 1
ATOM 723 C C . MET A 1 93 ? 14.366 -1.714 -3.694 1.00 95.06 93 MET A C 1
ATOM 725 O O . MET A 1 93 ? 15.557 -2.014 -3.752 1.00 95.06 93 MET A O 1
ATOM 729 N N . VAL A 1 94 ? 13.934 -0.618 -3.071 1.00 95.25 94 VAL A N 1
ATOM 730 C CA . VAL A 1 94 ? 14.836 0.383 -2.471 1.00 95.25 94 VAL A CA 1
ATOM 731 C C . VAL A 1 94 ? 14.654 0.547 -0.963 1.00 95.25 94 VAL A C 1
ATOM 733 O O . VAL A 1 94 ? 15.540 1.081 -0.300 1.00 95.25 94 VAL A O 1
ATOM 736 N N . ALA A 1 95 ? 13.540 0.072 -0.404 1.00 95.81 95 ALA A N 1
ATOM 737 C CA . ALA A 1 95 ? 13.342 -0.015 1.038 1.00 95.81 95 ALA A CA 1
ATOM 738 C C . ALA A 1 95 ? 12.402 -1.167 1.398 1.00 95.81 95 ALA A C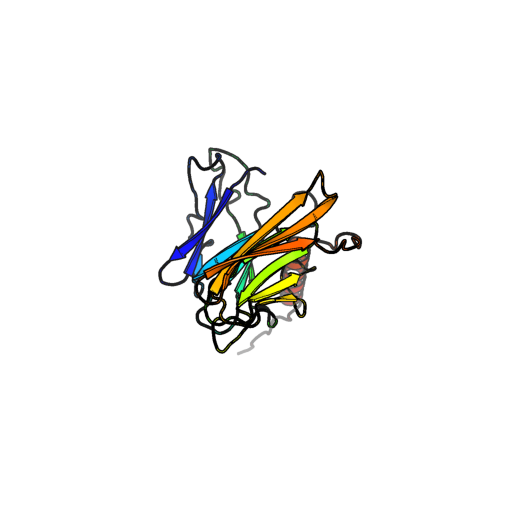 1
ATOM 740 O O . ALA A 1 95 ? 11.499 -1.499 0.632 1.00 95.81 95 ALA A O 1
ATOM 741 N N . ASP A 1 96 ? 12.606 -1.732 2.584 1.00 97.06 96 ASP A N 1
ATOM 742 C CA . ASP A 1 96 ? 11.839 -2.849 3.125 1.00 97.06 96 ASP A CA 1
ATOM 743 C C . ASP A 1 96 ? 11.852 -2.778 4.662 1.00 97.06 96 ASP A C 1
ATOM 745 O O . ASP A 1 96 ? 12.906 -2.899 5.289 1.00 97.06 96 ASP A O 1
ATOM 749 N N . PHE A 1 97 ? 10.702 -2.486 5.272 1.00 97.44 97 PHE A N 1
ATOM 750 C CA . PHE A 1 97 ? 10.601 -2.176 6.700 1.00 97.44 97 PHE A CA 1
ATOM 751 C C . PHE A 1 97 ? 9.194 -2.433 7.257 1.00 97.44 97 PHE A C 1
ATOM 753 O O . PHE A 1 97 ? 8.232 -2.613 6.518 1.00 97.44 97 PHE A O 1
ATOM 760 N N . SER A 1 98 ? 9.051 -2.447 8.585 1.00 97.81 98 SER A N 1
ATOM 761 C CA . SER A 1 98 ? 7.760 -2.646 9.266 1.00 97.81 98 SER A CA 1
ATOM 762 C C . SER A 1 98 ? 7.436 -1.444 10.166 1.00 97.81 98 SER A C 1
ATOM 764 O O . SER A 1 98 ? 8.047 -1.310 11.229 1.00 97.81 98 SER A O 1
ATOM 766 N N . PRO A 1 99 ? 6.510 -0.546 9.768 1.00 97.25 99 PRO A N 1
ATOM 767 C CA . PRO A 1 99 ? 6.128 0.605 10.587 1.00 97.25 99 PRO A CA 1
ATOM 768 C C . PRO A 1 99 ? 5.459 0.155 11.887 1.00 97.25 99 PRO A C 1
ATOM 770 O O . PRO A 1 99 ? 4.505 -0.629 11.862 1.00 97.25 99 PRO A O 1
ATOM 773 N N . ARG A 1 100 ? 5.925 0.654 13.038 1.00 97.19 100 ARG A N 1
ATOM 774 C CA . ARG A 1 100 ? 5.391 0.281 14.369 1.00 97.19 100 ARG A CA 1
ATOM 775 C C . ARG A 1 100 ? 3.905 0.614 14.533 1.00 97.19 100 ARG A C 1
ATOM 777 O O . ARG A 1 100 ? 3.209 -0.037 15.301 1.00 97.19 100 ARG A O 1
ATOM 784 N N . GLU A 1 101 ? 3.419 1.614 13.807 1.00 98.31 101 GLU A N 1
ATOM 785 C CA . GLU A 1 101 ? 2.050 2.117 13.897 1.00 98.31 101 GLU A CA 1
ATOM 786 C C . GLU A 1 101 ? 1.034 1.274 13.114 1.00 98.31 101 GLU A C 1
ATOM 788 O O . GLU A 1 101 ? -0.174 1.454 13.308 1.00 98.31 101 GLU A O 1
ATOM 793 N N . LEU A 1 102 ? 1.500 0.369 12.245 1.00 98.44 102 LEU A N 1
ATOM 794 C CA . LEU A 1 102 ? 0.666 -0.519 11.436 1.00 98.44 102 LEU A CA 1
ATOM 795 C C . LEU A 1 102 ? 0.627 -1.935 12.023 1.00 98.44 102 LEU A C 1
ATOM 797 O O . LEU A 1 102 ? 1.166 -2.886 11.456 1.00 98.44 102 LEU A O 1
ATOM 801 N N . ILE A 1 103 ? -0.025 -2.073 13.174 1.00 98.56 103 ILE A N 1
ATOM 802 C CA . ILE A 1 103 ? -0.377 -3.379 13.747 1.00 98.56 103 ILE A CA 1
ATOM 803 C C . ILE A 1 103 ? -1.457 -4.076 12.912 1.00 98.56 103 ILE A C 1
ATOM 805 O O . ILE A 1 103 ? -2.274 -3.405 12.282 1.00 98.56 103 ILE A O 1
ATOM 809 N N . ASP A 1 104 ? -1.473 -5.409 12.912 1.00 98.19 104 ASP A N 1
ATOM 810 C CA . ASP A 1 104 ? -2.387 -6.198 12.077 1.00 98.19 104 ASP A CA 1
ATOM 811 C C . ASP A 1 104 ? -2.682 -7.583 12.684 1.00 98.19 104 ASP A C 1
ATOM 813 O O . ASP A 1 104 ? -1.777 -8.185 13.263 1.00 98.19 104 ASP A O 1
ATOM 817 N N . PRO A 1 105 ? -3.896 -8.142 12.524 1.00 98.12 105 PRO A N 1
ATOM 818 C CA . PRO A 1 105 ? -4.261 -9.458 13.035 1.00 98.12 105 PRO A CA 1
ATOM 819 C C . PRO A 1 105 ? -4.047 -10.544 11.972 1.00 98.12 105 PRO A C 1
ATOM 821 O O . PRO A 1 105 ? -4.796 -11.521 11.931 1.00 98.12 105 PRO A O 1
ATOM 824 N N . ILE A 1 106 ? -3.059 -10.371 11.084 1.00 97.94 106 ILE A N 1
ATOM 825 C CA . ILE A 1 106 ? -2.761 -11.287 9.974 1.00 97.94 106 ILE A CA 1
ATOM 826 C C . ILE A 1 106 ? -3.948 -11.307 8.984 1.00 97.94 106 ILE A C 1
ATOM 828 O O . ILE A 1 106 ? -4.564 -12.339 8.699 1.00 97.94 106 ILE A O 1
ATOM 832 N N . CYS A 1 107 ? -4.306 -10.129 8.472 1.00 98.00 107 CYS A N 1
ATOM 833 C CA . CYS A 1 107 ? -5.445 -9.901 7.579 1.00 98.00 107 CYS A CA 1
ATOM 834 C C . CYS A 1 107 ? -5.034 -9.077 6.351 1.00 98.00 107 CYS A C 1
ATOM 836 O O . CYS A 1 107 ? -3.940 -8.520 6.292 1.00 98.00 107 CYS A O 1
ATOM 838 N N . GLN A 1 108 ? -5.887 -9.017 5.332 1.00 98.06 108 GLN A N 1
ATOM 839 C CA . GLN A 1 108 ? -5.692 -8.096 4.219 1.00 98.06 108 GLN A CA 1
ATOM 840 C C . GLN A 1 108 ? -5.882 -6.642 4.696 1.00 98.06 108 GLN A C 1
ATOM 842 O O . GLN A 1 108 ? -6.638 -6.364 5.629 1.00 98.06 108 GLN A O 1
ATOM 847 N N . GLY A 1 109 ? -5.166 -5.726 4.044 1.00 98.12 109 GLY A N 1
ATOM 848 C CA . GLY A 1 109 ? -5.322 -4.282 4.189 1.00 98.12 109 GLY A CA 1
ATOM 849 C C . GLY A 1 109 ? -5.087 -3.591 2.847 1.00 98.12 109 GLY A C 1
ATOM 850 O O . GLY A 1 109 ? -4.553 -4.201 1.916 1.00 98.12 109 GLY A O 1
ATOM 851 N N . SER A 1 110 ? -5.482 -2.326 2.749 1.00 98.81 110 SER A N 1
ATOM 852 C CA . SER A 1 110 ? -5.446 -1.543 1.510 1.00 98.81 110 SER A CA 1
ATOM 853 C C . SER A 1 110 ? -4.612 -0.283 1.677 1.00 98.81 110 SER A C 1
ATOM 855 O O . SER A 1 110 ? -4.544 0.276 2.770 1.00 98.81 110 SER A O 1
ATOM 857 N N . VAL A 1 111 ? -3.994 0.174 0.588 1.00 98.75 111 VAL A N 1
ATOM 858 C CA . VAL A 1 111 ? -3.341 1.485 0.506 1.00 98.75 111 VAL A CA 1
ATOM 859 C C . VAL A 1 111 ? -3.812 2.245 -0.723 1.00 98.75 111 VAL A C 1
ATOM 861 O O . VAL A 1 111 ? -3.966 1.663 -1.792 1.00 98.75 111 VAL A O 1
ATOM 864 N N . VAL A 1 112 ? -3.995 3.556 -0.577 1.00 98.31 112 VAL A N 1
ATOM 865 C CA . VAL A 1 112 ? -4.286 4.473 -1.686 1.00 98.31 112 VAL A CA 1
ATOM 866 C C . VAL A 1 112 ? -3.607 5.811 -1.429 1.00 98.31 112 VAL A C 1
ATOM 868 O O . VAL A 1 112 ? -3.454 6.221 -0.280 1.00 98.31 11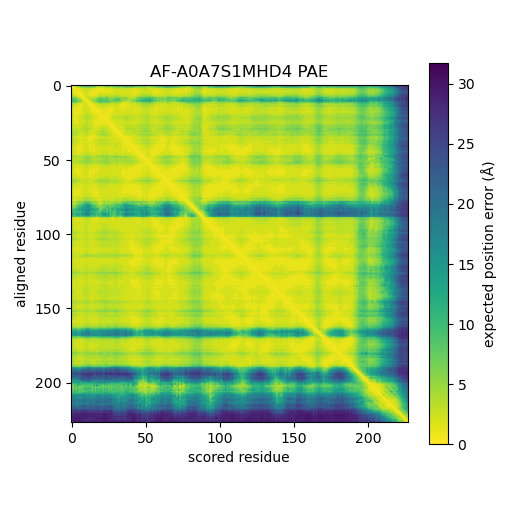2 VAL A O 1
ATOM 871 N N . SER A 1 113 ? -3.219 6.508 -2.488 1.00 96.31 113 SER A N 1
ATOM 872 C CA . SER A 1 113 ? -2.687 7.866 -2.396 1.00 96.31 113 SER A CA 1
ATOM 873 C C . SER A 1 113 ? -3.716 8.870 -2.888 1.00 96.31 113 SER A C 1
ATOM 875 O O . SER A 1 113 ? -4.416 8.622 -3.870 1.00 96.31 113 SER A O 1
ATOM 877 N N . LEU A 1 114 ? -3.795 10.012 -2.214 1.00 93.81 114 LEU A N 1
ATOM 878 C CA . LEU A 1 114 ? -4.663 11.123 -2.588 1.00 93.81 114 LEU A CA 1
ATOM 879 C C . LEU A 1 114 ? -3.939 12.429 -2.275 1.00 93.81 114 LEU A C 1
ATOM 881 O O . LEU A 1 114 ? -3.523 12.667 -1.140 1.00 93.81 114 LEU A O 1
ATOM 885 N N . GLY A 1 115 ? -3.729 13.243 -3.311 1.00 90.00 115 GLY A N 1
ATOM 886 C CA . GLY A 1 115 ? -2.822 14.382 -3.233 1.00 90.00 115 GLY A CA 1
ATOM 887 C C . GLY A 1 115 ? -1.428 13.933 -2.788 1.00 90.00 115 GLY A C 1
ATOM 888 O O . GLY A 1 115 ? -0.803 13.086 -3.423 1.00 90.00 115 GLY A O 1
ATOM 889 N N . ASN A 1 116 ? -0.975 14.479 -1.663 1.00 90.06 116 ASN A N 1
ATOM 890 C CA . ASN A 1 116 ? 0.366 14.265 -1.119 1.00 90.06 116 ASN A CA 1
ATOM 891 C C . ASN A 1 116 ? 0.410 13.254 0.032 1.00 90.06 116 ASN A C 1
ATOM 893 O O . ASN A 1 116 ? 1.423 13.146 0.719 1.00 90.06 116 ASN A O 1
ATOM 897 N N . VAL A 1 117 ? -0.690 12.539 0.253 1.00 93.56 117 VAL A N 1
ATOM 898 C CA . VAL A 1 117 ? -0.896 11.694 1.425 1.00 93.56 117 VAL A CA 1
ATOM 899 C C . VAL A 1 117 ? -1.101 10.255 0.987 1.00 93.56 117 VAL A C 1
ATOM 901 O O . VAL A 1 117 ? -1.817 9.984 0.019 1.00 93.56 117 VAL A O 1
ATOM 904 N N . VAL A 1 118 ? -0.492 9.331 1.723 1.00 97.44 118 VAL A N 1
ATOM 905 C CA . VAL A 1 118 ? -0.761 7.899 1.600 1.00 97.44 118 VAL A CA 1
ATOM 906 C C . VAL A 1 118 ? -1.710 7.488 2.718 1.00 97.44 118 VAL A C 1
ATOM 908 O O . VAL A 1 118 ? -1.461 7.780 3.884 1.00 97.44 118 VAL A O 1
ATOM 911 N N . TYR A 1 119 ? -2.783 6.788 2.377 1.00 98.38 119 TYR A N 1
ATOM 912 C CA . TYR A 1 119 ? -3.748 6.240 3.322 1.00 98.38 119 TYR A CA 1
ATOM 913 C C . TYR A 1 119 ? -3.634 4.724 3.375 1.00 98.38 119 TYR A C 1
ATOM 915 O O . TYR A 1 119 ? -3.350 4.086 2.363 1.00 98.38 119 TYR A O 1
ATOM 923 N N . HIS A 1 120 ? -3.884 4.154 4.550 1.00 98.81 120 HIS A N 1
ATOM 924 C CA . HIS A 1 120 ? -3.900 2.716 4.787 1.00 98.81 120 HIS A CA 1
ATOM 925 C C . HIS A 1 120 ? -5.141 2.322 5.582 1.00 98.81 120 HIS A C 1
ATOM 927 O O . HIS A 1 120 ? -5.425 2.952 6.600 1.00 98.81 120 HIS A O 1
ATOM 933 N N . SER A 1 121 ? -5.842 1.269 5.163 1.00 98.81 121 SER A N 1
ATOM 934 C CA . SER A 1 121 ? -6.932 0.659 5.928 1.00 98.81 121 SER A CA 1
ATOM 935 C C . SER A 1 121 ? -6.596 -0.773 6.316 1.00 98.81 121 SER A C 1
ATOM 937 O O . SER A 1 121 ? -6.163 -1.565 5.479 1.00 98.81 121 SER A O 1
ATOM 939 N N . ASN A 1 122 ? -6.848 -1.122 7.574 1.00 98.75 122 ASN A N 1
ATOM 940 C CA . ASN A 1 122 ? -6.889 -2.507 8.032 1.00 98.75 122 ASN A CA 1
ATOM 941 C C . ASN A 1 122 ? -7.710 -2.640 9.324 1.00 98.75 122 ASN A C 1
ATOM 943 O O . ASN A 1 122 ? -8.117 -1.647 9.933 1.00 98.75 122 ASN A O 1
ATOM 947 N N . ALA A 1 123 ? -7.929 -3.882 9.753 1.00 98.50 123 ALA A N 1
ATOM 948 C CA . ALA A 1 123 ? -8.345 -4.190 11.115 1.00 98.50 123 ALA A CA 1
ATOM 949 C C . ALA A 1 123 ? -7.181 -3.875 12.072 1.00 98.50 123 ALA A C 1
ATOM 951 O O . ALA A 1 123 ? -6.231 -4.644 12.163 1.00 98.50 123 ALA A O 1
ATOM 952 N N . ALA A 1 124 ? -7.195 -2.727 12.750 1.00 98.38 124 ALA A N 1
ATOM 953 C CA . ALA A 1 124 ? -6.051 -2.257 13.537 1.00 98.38 124 ALA A CA 1
ATOM 954 C C . ALA A 1 124 ? -6.030 -2.872 14.948 1.00 98.38 124 ALA A C 1
ATOM 956 O O . ALA A 1 124 ? -6.204 -2.194 15.964 1.00 98.38 124 ALA A O 1
ATOM 957 N N . SER A 1 125 ? -5.815 -4.185 15.015 1.00 98.31 125 SER A N 1
ATOM 958 C CA . SER A 1 125 ? -5.730 -4.956 16.257 1.00 98.31 125 SER A CA 1
ATOM 959 C C . SER A 1 125 ? -4.684 -6.059 16.132 1.00 98.31 125 SER A C 1
ATOM 961 O O . SER A 1 125 ? -4.431 -6.575 15.054 1.00 98.31 125 SER A O 1
ATOM 963 N N . GLN A 1 126 ? -4.075 -6.442 17.253 1.00 98.06 126 GLN A N 1
ATOM 964 C CA . GLN A 1 126 ? -3.177 -7.604 17.333 1.00 98.06 126 GLN A CA 1
ATOM 965 C C . GLN A 1 126 ? -3.885 -8.849 17.889 1.00 98.06 126 GLN A C 1
ATOM 967 O O . GLN A 1 126 ? -3.251 -9.875 18.106 1.00 98.06 126 GLN A O 1
ATOM 972 N N . ARG A 1 127 ? -5.189 -8.751 18.186 1.00 97.38 127 ARG A N 1
ATOM 973 C CA . ARG A 1 127 ? -5.954 -9.818 18.852 1.00 97.38 127 ARG A CA 1
ATOM 974 C C . ARG A 1 127 ? -6.925 -10.519 17.918 1.00 97.38 127 ARG A C 1
ATOM 976 O O . ARG A 1 127 ? -7.022 -11.739 17.946 1.00 97.38 127 ARG A O 1
ATOM 983 N N . ALA A 1 128 ? -7.658 -9.747 17.126 1.00 98.06 128 ALA A N 1
ATOM 984 C CA . ALA A 1 128 ? -8.716 -10.246 16.263 1.00 98.06 128 ALA A CA 1
ATOM 985 C C . ALA A 1 128 ? -8.912 -9.320 15.060 1.00 98.06 128 ALA A C 1
ATOM 987 O O . ALA A 1 128 ? -8.380 -8.212 15.013 1.00 98.06 128 ALA A O 1
ATOM 988 N N . ARG A 1 129 ? -9.702 -9.778 14.090 1.00 98.56 129 ARG A N 1
ATOM 989 C CA . ARG A 1 129 ? -10.195 -8.974 12.968 1.00 98.56 129 ARG A CA 1
ATOM 990 C C . ARG A 1 129 ? -11.276 -8.010 13.461 1.00 98.56 129 ARG A C 1
ATOM 992 O O . ARG A 1 129 ? -12.463 -8.310 13.404 1.00 98.56 129 ARG A O 1
ATOM 999 N N . GLU A 1 130 ? -10.838 -6.881 14.003 1.00 98.56 130 GLU A N 1
ATOM 1000 C CA . GLU A 1 130 ? -11.672 -5.837 14.603 1.00 98.56 130 GLU A CA 1
ATOM 1001 C C . GLU A 1 130 ? -11.042 -4.450 14.410 1.00 98.56 130 GLU A C 1
ATOM 1003 O O . GLU A 1 130 ? -9.859 -4.340 14.071 1.00 98.56 130 GLU A O 1
ATOM 1008 N N . LYS A 1 131 ? -11.809 -3.395 14.706 1.00 98.50 131 LYS A N 1
ATOM 1009 C CA . LYS A 1 131 ? -11.336 -1.999 14.696 1.00 98.50 131 LYS A CA 1
ATOM 1010 C C . LYS A 1 131 ? -10.835 -1.551 13.322 1.00 98.50 131 LYS A C 1
ATOM 1012 O O . LYS A 1 131 ? -9.679 -1.132 13.184 1.00 98.50 131 LYS A O 1
ATOM 1017 N N . LEU A 1 132 ? -11.699 -1.613 12.306 1.00 98.81 132 LEU A N 1
ATOM 1018 C CA . LEU A 1 132 ? -11.393 -1.064 10.984 1.00 98.81 132 LEU A CA 1
ATOM 1019 C C . LEU A 1 132 ? -10.972 0.396 11.134 1.00 98.81 132 LEU A C 1
ATOM 1021 O O . LEU A 1 132 ? -11.774 1.246 11.520 1.00 98.81 132 LEU A O 1
ATOM 1025 N N . THR A 1 133 ? -9.713 0.676 10.829 1.00 98.81 133 THR A N 1
ATOM 1026 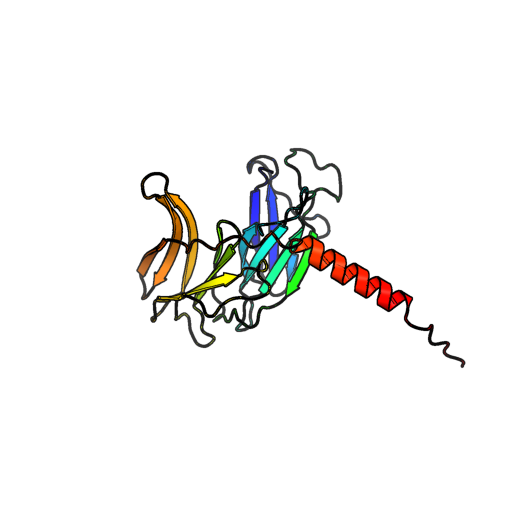C CA . THR A 1 133 ? -9.101 1.985 11.042 1.00 98.81 133 THR A CA 1
ATOM 1027 C C . THR A 1 133 ? -8.420 2.427 9.763 1.00 98.81 133 THR A C 1
ATOM 1029 O O . THR A 1 133 ? -7.771 1.626 9.090 1.00 98.81 133 THR A O 1
ATOM 1032 N N . VAL A 1 134 ? -8.550 3.712 9.440 1.00 98.75 134 VAL A N 1
ATOM 1033 C CA . VAL A 1 134 ? -7.822 4.339 8.338 1.00 98.75 134 VAL A CA 1
ATOM 1034 C C . VAL A 1 134 ? -6.754 5.261 8.900 1.00 98.75 134 VAL A C 1
ATOM 1036 O O . VAL A 1 134 ? -7.068 6.199 9.624 1.00 98.75 134 VAL A O 1
ATOM 1039 N N . LYS A 1 135 ? -5.495 5.001 8.562 1.00 98.56 135 LYS A N 1
ATOM 1040 C CA . LYS A 1 135 ? -4.332 5.808 8.950 1.00 98.56 135 LYS A CA 1
ATOM 1041 C C . LYS A 1 135 ? -3.802 6.583 7.756 1.00 98.56 135 LYS A C 1
ATOM 1043 O O . LYS A 1 135 ? -3.951 6.129 6.620 1.00 98.56 135 LYS A O 1
ATOM 1048 N N . LYS A 1 136 ? -3.151 7.716 8.008 1.00 96.75 136 LYS A N 1
ATOM 1049 C CA . LYS A 1 136 ? -2.453 8.497 6.978 1.00 96.75 136 LYS A CA 1
ATOM 1050 C C . LYS A 1 136 ? -0.957 8.598 7.250 1.00 96.75 136 LYS A C 1
ATOM 1052 O O . LYS A 1 136 ? -0.524 8.611 8.400 1.00 96.75 136 LYS A O 1
ATOM 1057 N N . SER A 1 137 ? -0.196 8.716 6.172 1.00 96.19 137 SER A N 1
ATOM 1058 C CA . SER A 1 137 ? 1.236 8.973 6.155 1.00 96.19 137 SER A CA 1
ATOM 1059 C C . SER A 1 137 ? 1.536 10.160 5.238 1.00 96.19 137 SER A C 1
ATOM 1061 O O . SER A 1 137 ? 1.051 10.228 4.105 1.00 96.19 137 SER A O 1
ATOM 1063 N N . MET A 1 138 ? 2.348 11.088 5.748 1.00 93.00 138 MET A N 1
ATOM 1064 C CA . MET A 1 138 ? 2.824 12.284 5.035 1.00 93.00 138 MET A CA 1
ATOM 1065 C C . MET A 1 138 ? 4.263 12.128 4.524 1.00 93.00 138 MET A C 1
ATOM 1067 O O . MET A 1 138 ? 4.770 12.998 3.824 1.00 93.00 138 MET A O 1
ATOM 1071 N N . ASP A 1 139 ? 4.924 11.027 4.881 1.00 92.12 139 ASP A N 1
ATOM 1072 C CA . ASP A 1 139 ? 6.320 10.725 4.560 1.00 92.12 139 ASP A CA 1
ATOM 1073 C C . ASP A 1 139 ? 6.438 9.506 3.630 1.00 92.12 139 ASP A C 1
ATOM 1075 O O . ASP A 1 139 ? 7.461 8.840 3.572 1.00 92.12 139 ASP A O 1
ATOM 1079 N N . GLY A 1 140 ? 5.386 9.193 2.868 1.00 91.12 140 GLY A N 1
ATOM 1080 C CA . GLY A 1 140 ? 5.417 8.103 1.889 1.00 91.12 140 GLY A CA 1
ATOM 1081 C C . GLY A 1 140 ? 5.407 6.695 2.495 1.00 91.12 140 GLY A C 1
ATOM 1082 O O . GLY A 1 140 ? 5.758 5.732 1.816 1.00 91.12 140 GLY A O 1
ATOM 1083 N N . GLY A 1 141 ? 4.964 6.567 3.745 1.00 95.50 141 GLY A N 1
ATOM 1084 C CA . GLY A 1 141 ? 4.710 5.302 4.427 1.00 95.50 141 GLY A CA 1
ATOM 1085 C C . GLY A 1 141 ? 5.702 4.958 5.537 1.00 95.50 141 GLY A C 1
ATOM 1086 O O . GLY A 1 141 ? 5.599 3.856 6.084 1.00 95.50 141 GLY A O 1
ATOM 1087 N N . TRP A 1 142 ? 6.641 5.847 5.879 1.00 94.62 142 TRP A N 1
ATOM 1088 C CA . TRP A 1 142 ? 7.609 5.616 6.958 1.00 94.62 142 TRP A CA 1
ATOM 1089 C C . TRP A 1 142 ? 6.957 5.686 8.338 1.00 94.62 142 TRP A C 1
ATOM 1091 O O . TRP A 1 142 ? 7.192 4.807 9.168 1.00 94.62 142 TRP A O 1
ATOM 1101 N N . SER A 1 143 ? 6.101 6.681 8.559 1.00 95.69 143 SER A N 1
ATOM 1102 C CA . SER A 1 143 ? 5.317 6.843 9.780 1.00 95.69 143 SER A CA 1
ATOM 1103 C C . SER A 1 143 ? 3.838 7.058 9.472 1.00 95.69 143 SER A C 1
ATOM 1105 O O . SER A 1 143 ? 3.454 7.496 8.384 1.00 95.69 143 SER A O 1
ATOM 1107 N N . TRP A 1 144 ? 2.995 6.703 10.441 1.00 98.00 144 TRP A N 1
ATOM 1108 C CA . TRP A 1 144 ? 1.542 6.758 10.316 1.00 98.00 144 TRP A CA 1
ATOM 1109 C C . TRP A 1 144 ? 0.935 7.403 11.552 1.00 98.00 144 TRP A C 1
ATOM 1111 O O . TRP A 1 144 ? 1.435 7.230 12.662 1.00 98.00 144 TRP A O 1
ATOM 1121 N N . ASP A 1 145 ? -0.157 8.133 11.372 1.00 97.50 145 ASP A N 1
ATOM 1122 C CA . ASP A 1 145 ? -0.846 8.775 12.483 1.00 97.50 145 ASP A CA 1
ATOM 1123 C C . ASP A 1 145 ? -1.655 7.789 13.356 1.00 97.50 145 ASP A C 1
ATOM 1125 O O . ASP A 1 145 ? -1.659 6.559 13.175 1.00 97.50 145 ASP A O 1
ATOM 1129 N N . ALA A 1 146 ? -2.348 8.340 14.357 1.00 96.94 146 ALA A N 1
ATOM 1130 C CA . ALA A 1 146 ? -3.210 7.563 15.246 1.00 96.94 146 ALA A CA 1
ATOM 1131 C C . ALA A 1 146 ? -4.325 6.827 14.476 1.00 96.94 146 ALA A C 1
ATOM 1133 O O . ALA A 1 146 ? -4.674 5.702 14.838 1.00 96.94 146 ALA A O 1
ATOM 1134 N N . GLY A 1 147 ? -4.791 7.412 13.370 1.00 97.06 147 GLY A N 1
ATOM 1135 C CA . GLY A 1 147 ? -5.837 6.882 12.509 1.00 97.06 147 GLY A CA 1
ATOM 1136 C C . GLY A 1 147 ? -7.249 7.279 12.934 1.00 97.06 147 GLY A C 1
ATOM 1137 O O . GLY A 1 147 ? -7.510 7.679 14.068 1.00 97.06 147 GLY A O 1
ATOM 1138 N N . MET A 1 148 ? -8.172 7.152 11.988 1.00 97.69 148 MET A N 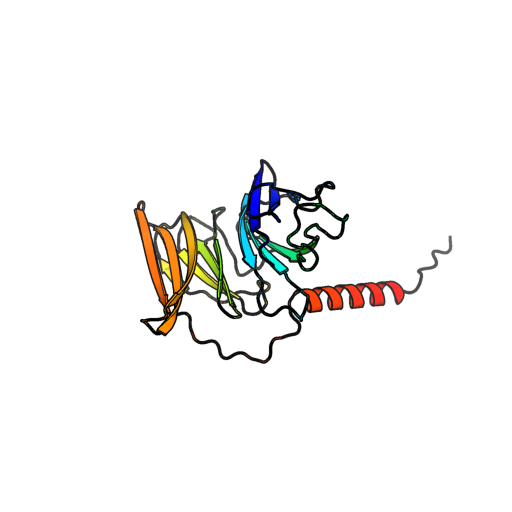1
ATOM 1139 C CA . MET A 1 148 ? -9.605 7.338 12.161 1.00 97.69 148 MET A CA 1
ATOM 1140 C C . MET A 1 148 ? -10.289 5.975 12.239 1.00 97.69 148 MET A C 1
ATOM 1142 O O . MET A 1 148 ? -10.217 5.183 11.297 1.00 97.69 148 MET A O 1
ATOM 1146 N N . LEU A 1 149 ? -10.963 5.711 13.356 1.00 98.38 149 LEU A N 1
ATOM 1147 C CA . LEU A 1 149 ? -11.754 4.499 13.537 1.00 98.38 149 LEU A CA 1
ATOM 1148 C C . LEU A 1 149 ? -13.025 4.583 12.685 1.00 98.38 149 LEU A C 1
ATOM 1150 O O . LEU A 1 149 ? -13.843 5.479 12.876 1.00 98.38 149 LEU A O 1
ATOM 1154 N N . ILE A 1 150 ? -13.179 3.646 11.755 1.00 98.31 150 ILE A N 1
ATOM 1155 C CA . ILE A 1 150 ? -14.345 3.539 10.870 1.00 98.31 150 ILE A CA 1
ATOM 1156 C C . ILE A 1 150 ? -15.401 2.629 11.487 1.00 98.31 150 ILE A C 1
ATOM 1158 O O . ILE A 1 150 ? -16.587 2.942 11.447 1.00 98.31 150 ILE A O 1
ATOM 1162 N N . HIS A 1 151 ? -14.967 1.502 12.053 1.00 98.38 151 HIS A N 1
ATOM 1163 C CA . HIS A 1 151 ? -15.848 0.506 12.655 1.00 98.38 151 HIS A CA 1
ATOM 1164 C C . HIS A 1 151 ? -15.198 -0.090 13.895 1.00 98.38 151 HIS A 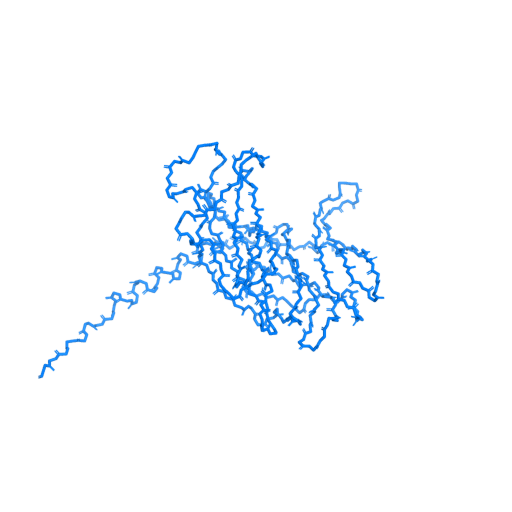C 1
ATOM 1166 O O . HIS A 1 151 ? -14.049 -0.519 13.839 1.00 98.38 151 HIS A O 1
ATOM 1172 N N . THR A 1 152 ? -15.915 -0.119 15.017 1.00 98.06 152 THR A N 1
ATOM 1173 C CA . THR A 1 152 ? -15.408 -0.638 16.300 1.00 98.06 152 THR A CA 1
ATOM 1174 C C . THR A 1 152 ? -15.435 -2.164 16.376 1.00 98.06 152 THR A C 1
ATOM 1176 O O . THR A 1 152 ? -14.612 -2.738 17.089 1.00 98.06 152 THR A O 1
ATOM 1179 N N . GLY A 1 153 ? -16.389 -2.795 15.682 1.00 97.50 153 GLY A N 1
ATOM 1180 C CA . GLY A 1 153 ? -16.711 -4.218 15.775 1.00 97.50 153 GLY A CA 1
ATOM 1181 C C . GLY A 1 153 ? -15.839 -5.117 14.904 1.00 97.50 153 GLY A C 1
ATOM 1182 O O . GLY A 1 153 ? -14.691 -4.785 14.590 1.00 97.50 153 GLY A O 1
ATOM 1183 N N . ALA A 1 154 ? -16.395 -6.270 14.523 1.00 98.44 154 ALA A N 1
ATOM 1184 C CA . ALA A 1 154 ? -15.701 -7.243 13.694 1.00 98.44 154 ALA A CA 1
ATOM 1185 C C . ALA A 1 154 ? -15.476 -6.653 12.298 1.00 98.44 154 ALA A C 1
ATOM 1187 O O . ALA A 1 154 ? -16.402 -6.147 11.666 1.00 98.44 154 ALA A O 1
ATOM 1188 N N . SER A 1 155 ? -14.240 -6.715 11.813 1.00 98.38 155 SER A N 1
ATOM 1189 C CA . SER A 1 155 ? -13.862 -6.155 10.518 1.00 98.38 155 SER A CA 1
ATOM 1190 C C . SER A 1 155 ? -12.743 -6.950 9.867 1.00 98.38 155 SER A C 1
ATOM 1192 O O . SER A 1 155 ? -11.706 -7.166 10.495 1.00 98.38 155 SER A O 1
ATOM 1194 N N . GLY A 1 156 ? -12.942 -7.357 8.617 1.00 97.62 156 GLY A N 1
ATOM 1195 C CA . GLY A 1 156 ? -12.010 -8.180 7.849 1.00 97.62 156 GLY A CA 1
ATOM 1196 C C . GLY A 1 156 ? -11.321 -7.408 6.729 1.00 97.62 156 GLY A C 1
ATOM 1197 O O . GLY A 1 156 ? -10.643 -6.407 6.968 1.00 97.62 156 GLY A O 1
ATOM 1198 N N . TYR A 1 157 ? -11.470 -7.918 5.508 1.00 98.69 157 TYR A N 1
ATOM 1199 C CA . TYR A 1 157 ? -10.846 -7.369 4.308 1.00 98.69 157 TYR A CA 1
ATOM 1200 C C . TYR A 1 157 ? -11.391 -5.966 4.046 1.00 98.69 157 TYR A C 1
ATOM 1202 O O . TYR A 1 157 ? -12.556 -5.668 4.322 1.00 98.69 157 TYR A O 1
ATOM 1210 N N . SER A 1 158 ? -10.543 -5.093 3.507 1.00 98.69 158 SER A N 1
ATOM 1211 C CA . SER A 1 158 ? -10.914 -3.718 3.188 1.00 98.69 158 SER A CA 1
ATOM 1212 C C . SER A 1 158 ? -10.251 -3.238 1.904 1.00 98.69 158 SER A C 1
ATOM 1214 O O . SER A 1 158 ? -9.149 -3.659 1.554 1.00 98.69 158 SER A O 1
ATOM 1216 N N . GLN A 1 159 ? -10.926 -2.336 1.200 1.00 98.75 159 GLN A N 1
ATOM 1217 C CA . GLN A 1 159 ? -10.416 -1.691 0.003 1.00 98.75 159 GLN A CA 1
ATOM 1218 C C . GLN A 1 159 ? -10.707 -0.197 0.051 1.00 98.75 159 GLN A C 1
ATOM 1220 O O . GLN A 1 159 ? -11.867 0.223 0.083 1.00 98.75 159 GLN A O 1
ATOM 1225 N N . LEU A 1 160 ? -9.642 0.601 0.046 1.00 98.56 160 LEU A N 1
ATOM 1226 C CA . LEU A 1 160 ? -9.731 2.046 -0.065 1.00 98.56 160 LEU A CA 1
ATOM 1227 C C . LEU A 1 160 ? -9.937 2.464 -1.518 1.00 98.56 160 LEU A C 1
ATOM 1229 O O . LEU A 1 160 ? -9.366 1.896 -2.447 1.00 98.56 160 LEU A O 1
ATOM 1233 N N . VAL A 1 161 ? -10.726 3.514 -1.694 1.00 97.56 161 VAL A N 1
ATOM 1234 C CA . VAL A 1 161 ? -10.882 4.236 -2.953 1.00 97.56 161 VAL A CA 1
ATOM 1235 C C . VAL A 1 161 ? -10.764 5.729 -2.680 1.00 97.56 161 VAL A C 1
ATOM 1237 O O . VAL A 1 161 ? -11.255 6.232 -1.670 1.00 97.56 161 VAL A O 1
ATOM 1240 N N . ALA A 1 162 ? -10.105 6.437 -3.590 1.00 95.31 162 ALA A N 1
ATOM 1241 C CA . ALA A 1 162 ? -9.919 7.877 -3.531 1.00 95.31 162 ALA A CA 1
ATOM 1242 C C . ALA A 1 162 ? -10.413 8.499 -4.837 1.00 95.31 162 ALA A C 1
ATOM 1244 O O . ALA A 1 162 ? -10.181 7.944 -5.912 1.00 95.31 162 ALA A O 1
ATOM 1245 N N . TRP A 1 163 ? -11.109 9.630 -4.758 1.00 93.56 163 TRP A N 1
ATOM 1246 C CA . TRP A 1 163 ? -11.589 10.332 -5.946 1.00 93.56 163 TRP A CA 1
ATOM 1247 C C . TRP A 1 163 ? -11.745 11.828 -5.696 1.00 93.56 163 TRP A C 1
ATOM 1249 O O . TRP A 1 163 ? -11.974 12.277 -4.573 1.00 93.56 163 TRP A O 1
ATOM 1259 N N . GLU A 1 164 ? -11.673 12.608 -6.768 1.00 89.69 164 GLU A N 1
ATOM 1260 C CA . GLU A 1 164 ? -12.140 13.991 -6.762 1.00 89.69 164 GLU A CA 1
ATOM 1261 C C . GLU A 1 164 ? -13.603 14.010 -7.193 1.00 89.69 164 GLU A C 1
ATOM 1263 O O . GLU A 1 164 ? -13.995 13.290 -8.113 1.00 89.69 164 GLU A O 1
ATOM 1268 N N . ALA A 1 165 ? -14.438 14.798 -6.516 1.00 82.56 165 ALA A N 1
ATOM 1269 C CA . ALA A 1 165 ? -15.860 14.892 -6.829 1.00 82.56 165 ALA A CA 1
ATOM 1270 C C . ALA A 1 165 ? -16.166 16.254 -7.474 1.00 82.56 165 ALA A C 1
ATOM 1272 O O . ALA A 1 165 ? -16.431 17.211 -6.746 1.00 82.56 165 ALA A O 1
ATOM 1273 N N . PRO A 1 166 ? -16.219 16.371 -8.818 1.00 73.12 166 PRO A N 1
ATOM 1274 C CA . PRO A 1 166 ? -16.329 17.671 -9.488 1.00 73.12 166 PRO A CA 1
ATOM 1275 C C . PRO A 1 166 ? -17.576 18.465 -9.083 1.00 73.12 166 PRO A C 1
ATOM 1277 O O . PRO A 1 166 ? -17.530 19.681 -8.955 1.00 73.12 166 PRO A O 1
ATOM 1280 N N . ARG A 1 167 ? -18.699 17.771 -8.850 1.00 76.62 167 ARG A N 1
ATOM 1281 C CA . ARG A 1 167 ? -19.980 18.400 -8.481 1.00 76.62 167 ARG A CA 1
ATOM 1282 C C . ARG A 1 167 ? -20.107 18.710 -6.993 1.00 76.62 167 ARG A C 1
ATOM 1284 O O . ARG A 1 167 ? -20.775 19.667 -6.630 1.00 76.62 167 ARG A O 1
ATOM 1291 N N . ALA A 1 168 ? -19.517 17.877 -6.137 1.00 72.12 168 ALA A N 1
ATOM 1292 C CA . ALA A 1 168 ? -19.596 18.045 -4.686 1.00 72.12 168 ALA A CA 1
ATOM 1293 C C . ALA A 1 168 ? -18.439 18.890 -4.128 1.00 72.12 168 ALA A C 1
ATOM 1295 O O . ALA A 1 168 ? -18.476 19.250 -2.952 1.00 72.12 168 ALA A O 1
ATOM 1296 N N . GLY A 1 169 ? -17.428 19.175 -4.955 1.00 80.62 169 GLY A N 1
ATOM 1297 C CA . GLY A 1 169 ? -16.173 19.794 -4.558 1.00 80.62 169 GLY A CA 1
ATOM 1298 C C . GLY A 1 169 ? -15.301 18.866 -3.706 1.00 80.62 169 GLY A C 1
ATOM 1299 O O . GLY A 1 169 ? -15.792 18.038 -2.928 1.00 80.62 169 GLY A O 1
ATOM 1300 N N . GLY A 1 170 ? -13.989 19.048 -3.840 1.00 84.81 170 GLY A N 1
ATOM 1301 C CA . GLY A 1 170 ? -12.986 18.458 -2.960 1.00 84.81 170 GLY A CA 1
ATOM 1302 C C . GLY A 1 170 ? -12.613 17.007 -3.254 1.00 84.81 170 GLY A C 1
ATOM 1303 O O . GLY A 1 170 ? -13.129 16.345 -4.163 1.00 84.81 170 GLY A O 1
ATOM 1304 N N . GLN A 1 171 ? -11.680 16.538 -2.434 1.00 91.56 171 GLN A N 1
ATOM 1305 C CA . GLN A 1 171 ? -11.107 15.204 -2.472 1.00 91.56 171 GLN A CA 1
ATOM 1306 C C . GLN A 1 171 ? -11.821 14.298 -1.465 1.00 91.56 171 GLN A C 1
ATOM 1308 O O . GLN A 1 171 ? -12.141 14.706 -0.347 1.00 91.56 171 GLN A O 1
ATOM 1313 N N . TRP A 1 172 ? -12.101 13.067 -1.871 1.00 94.38 172 TRP A N 1
ATOM 1314 C CA . TRP A 1 172 ? -12.893 12.118 -1.104 1.00 94.38 172 TRP A CA 1
ATOM 1315 C C . TRP A 1 172 ? -12.168 10.793 -0.965 1.00 94.38 172 TRP A C 1
ATOM 1317 O O . TRP A 1 172 ? -11.463 10.344 -1.869 1.00 94.38 172 TRP A O 1
ATOM 1327 N N . LEU A 1 173 ? -12.408 10.164 0.177 1.00 96.94 173 LEU A N 1
ATOM 1328 C CA . LEU A 1 173 ? -11.995 8.807 0.473 1.00 96.94 173 LEU A CA 1
ATOM 1329 C C . LEU A 1 173 ? -13.225 7.964 0.772 1.00 96.94 173 LEU A C 1
ATOM 1331 O O . LEU A 1 173 ? -14.244 8.448 1.276 1.00 96.94 173 LEU A O 1
ATOM 1335 N N . GLY A 1 174 ? -13.107 6.681 0.478 1.00 97.81 174 GLY A N 1
ATOM 1336 C CA . GLY A 1 174 ? -14.080 5.681 0.853 1.00 97.81 174 GLY A CA 1
ATOM 1337 C C . GLY A 1 174 ? -13.402 4.356 1.126 1.00 97.81 174 GLY A C 1
ATOM 1338 O O . GLY A 1 174 ? -12.326 4.079 0.602 1.00 97.81 174 GLY A O 1
ATOM 1339 N N . VAL A 1 175 ? -14.042 3.545 1.955 1.00 98.62 175 VAL A N 1
ATOM 1340 C CA . VAL A 1 175 ? -13.604 2.190 2.268 1.00 98.62 175 VAL A CA 1
ATOM 1341 C C . VAL A 1 175 ? -14.771 1.240 2.063 1.00 98.62 175 VAL A C 1
ATOM 1343 O O . VAL A 1 175 ? -15.852 1.447 2.614 1.00 98.62 175 VAL A O 1
ATOM 1346 N N . PHE A 1 176 ? -14.549 0.218 1.241 1.00 98.69 176 PHE A N 1
ATOM 1347 C CA . PHE A 1 176 ? -15.422 -0.942 1.119 1.00 98.69 176 PHE A CA 1
ATOM 1348 C C . PHE A 1 176 ? -14.829 -2.072 1.955 1.00 98.69 176 PHE A C 1
ATOM 1350 O O . PHE A 1 176 ? -13.653 -2.384 1.779 1.00 98.69 176 PHE A O 1
ATOM 1357 N N . ALA A 1 177 ? -15.583 -2.644 2.889 1.00 98.62 177 ALA A N 1
ATOM 1358 C CA . ALA A 1 177 ? -15.026 -3.604 3.837 1.00 98.62 177 ALA A CA 1
ATOM 1359 C C . ALA A 1 177 ? -16.027 -4.664 4.293 1.00 98.62 177 ALA A C 1
ATOM 1361 O O . ALA A 1 177 ? -17.237 -4.441 4.295 1.00 98.62 177 ALA A O 1
ATOM 1362 N N . GLU A 1 178 ? -15.491 -5.795 4.741 1.00 98.75 178 GLU A N 1
ATOM 1363 C CA . GLU A 1 178 ? -16.219 -6.793 5.520 1.00 98.75 178 GLU A CA 1
ATOM 1364 C C . GLU A 1 178 ? -16.392 -6.279 6.957 1.00 98.75 178 GLU A C 1
ATOM 1366 O O . GLU A 1 178 ? -15.396 -6.078 7.655 1.00 98.75 178 GLU A O 1
ATOM 1371 N N . VAL A 1 179 ? -17.630 -6.066 7.408 1.00 98.19 179 VAL A N 1
ATOM 1372 C CA . VAL A 1 179 ? -17.970 -5.572 8.753 1.00 98.19 179 VAL A CA 1
ATOM 1373 C C . VAL A 1 179 ? -19.149 -6.349 9.332 1.00 98.19 179 VAL A C 1
ATOM 1375 O O . VAL A 1 179 ? -20.177 -6.493 8.678 1.00 98.19 179 VAL A O 1
ATOM 1378 N N . ASP A 1 180 ? -18.992 -6.888 10.542 1.00 97.94 180 ASP A N 1
ATOM 1379 C CA . ASP A 1 180 ? -20.018 -7.656 11.274 1.00 97.94 180 ASP A CA 1
ATOM 1380 C C . ASP A 1 180 ? -20.751 -8.729 10.433 1.00 97.94 180 ASP A C 1
ATOM 1382 O O . ASP A 1 180 ? -21.939 -8.986 10.616 1.00 97.94 180 ASP A O 1
ATOM 1386 N N . GLY A 1 181 ? -20.041 -9.368 9.495 1.00 96.38 181 GLY A N 1
ATOM 1387 C CA . GLY A 1 181 ? -20.592 -10.399 8.603 1.00 96.38 181 GLY A CA 1
ATOM 1388 C C . GLY A 1 181 ? -21.242 -9.881 7.313 1.00 96.38 181 GLY A C 1
ATOM 1389 O O . GLY A 1 181 ? -21.781 -10.679 6.549 1.00 96.38 181 GLY A O 1
ATOM 1390 N N . TYR A 1 182 ? -21.167 -8.578 7.038 1.00 97.31 182 TYR A N 1
ATOM 1391 C CA . TYR A 1 182 ? -21.711 -7.927 5.844 1.00 97.31 182 TYR A CA 1
ATOM 1392 C C . TYR A 1 182 ? -20.632 -7.179 5.060 1.00 97.31 182 TYR A C 1
ATOM 1394 O O . TYR A 1 182 ? -19.521 -6.970 5.539 1.00 97.31 182 TYR A O 1
ATOM 1402 N N . LEU A 1 183 ? -20.980 -6.729 3.854 1.00 98.25 183 LEU A N 1
ATOM 1403 C CA . LEU A 1 183 ? -20.187 -5.763 3.099 1.00 98.25 183 LEU A CA 1
ATOM 1404 C C . LEU A 1 183 ? -20.726 -4.354 3.358 1.00 98.25 183 LEU A C 1
ATOM 1406 O O . LEU A 1 183 ? -21.910 -4.089 3.150 1.00 98.25 183 LEU A O 1
ATOM 1410 N N . GLY A 1 184 ? -19.856 -3.452 3.803 1.00 97.25 184 GLY A N 1
ATOM 1411 C CA . GLY A 1 184 ? -20.177 -2.059 4.099 1.00 97.25 184 GLY A CA 1
ATOM 1412 C C . GLY A 1 184 ? -19.351 -1.089 3.262 1.00 97.25 184 GLY A C 1
ATOM 1413 O O . GLY A 1 184 ? -18.222 -1.388 2.878 1.00 97.25 184 GLY A O 1
ATOM 1414 N N . PHE A 1 185 ? -19.907 0.095 3.001 1.00 98.19 185 PHE A N 1
ATOM 1415 C CA . PHE A 1 185 ? -19.183 1.206 2.387 1.00 98.19 185 PHE A CA 1
ATOM 1416 C C . PHE A 1 185 ? -19.333 2.470 3.231 1.00 98.19 185 PHE A C 1
ATOM 1418 O O . PHE A 1 185 ? -20.448 2.936 3.463 1.00 98.19 185 PHE A O 1
ATOM 1425 N N . ALA A 1 186 ? -18.210 3.050 3.645 1.00 97.19 186 ALA A N 1
ATOM 1426 C CA . ALA A 1 186 ? -18.164 4.355 4.296 1.00 97.19 186 ALA A CA 1
ATOM 1427 C C . ALA A 1 186 ? -17.364 5.330 3.432 1.00 97.19 186 ALA A C 1
ATOM 1429 O O . ALA A 1 186 ? -16.377 4.940 2.813 1.00 97.19 186 ALA A O 1
ATOM 1430 N N . LYS A 1 187 ? -17.769 6.604 3.403 1.00 95.88 187 LYS A N 1
ATOM 1431 C CA . LYS A 1 187 ? -17.037 7.673 2.712 1.00 95.88 187 LYS A CA 1
ATOM 1432 C C . LYS A 1 187 ? -16.972 8.948 3.534 1.00 95.88 187 LYS A C 1
ATOM 1434 O O . LYS A 1 187 ? -17.907 9.266 4.265 1.00 95.88 187 LYS A O 1
ATOM 1439 N N . TRP A 1 188 ? -15.901 9.703 3.350 1.00 94.69 188 TRP A N 1
ATOM 1440 C CA . TRP A 1 188 ? -15.678 10.990 3.997 1.00 94.69 188 TRP A CA 1
ATOM 1441 C C . TRP A 1 188 ? -14.874 11.910 3.076 1.00 94.69 188 TRP A C 1
ATOM 1443 O O . TRP A 1 188 ? -14.233 11.470 2.119 1.00 94.69 188 TRP A O 1
ATOM 1453 N N . ARG A 1 189 ? -14.923 13.213 3.353 1.00 91.88 189 ARG A N 1
ATOM 1454 C CA . ARG A 1 189 ? -14.035 14.174 2.694 1.00 91.88 189 ARG A CA 1
ATOM 1455 C C . ARG A 1 189 ? -12.628 14.012 3.251 1.00 91.88 189 ARG A C 1
ATOM 1457 O O . ARG A 1 189 ? -12.459 13.977 4.469 1.00 91.88 189 ARG A O 1
ATOM 1464 N N . ALA A 1 190 ? -11.635 13.938 2.374 1.00 87.75 190 ALA A N 1
ATOM 1465 C CA . ALA A 1 190 ? -10.250 14.053 2.795 1.00 87.75 190 ALA A CA 1
ATOM 1466 C C . ALA A 1 190 ? -10.019 15.475 3.325 1.00 87.75 190 ALA A C 1
ATOM 1468 O O . ALA A 1 190 ? -10.542 16.443 2.767 1.00 87.75 190 ALA A O 1
ATOM 1469 N N . ALA A 1 191 ? -9.282 15.598 4.428 1.00 76.94 191 ALA A N 1
ATOM 1470 C CA . ALA A 1 191 ? -8.882 16.907 4.922 1.00 76.94 191 ALA A CA 1
ATOM 1471 C C . ALA A 1 191 ? -8.020 17.607 3.860 1.00 76.94 191 ALA A C 1
ATOM 1473 O O . ALA A 1 191 ? -7.146 16.978 3.264 1.00 76.94 191 ALA A O 1
ATOM 1474 N N . GLU A 1 192 ? -8.258 18.900 3.637 1.00 67.06 192 GLU A N 1
ATOM 1475 C CA . GLU A 1 192 ? -7.353 19.729 2.843 1.00 67.06 192 GLU A CA 1
ATOM 1476 C C . GLU A 1 192 ? -6.047 19.905 3.623 1.00 67.06 192 GLU A C 1
ATOM 1478 O O . GLU A 1 192 ? -5.924 20.767 4.493 1.00 67.06 192 GLU A O 1
ATOM 1483 N N . GLU A 1 193 ? -5.067 19.053 3.341 1.00 63.94 193 GLU A N 1
ATOM 1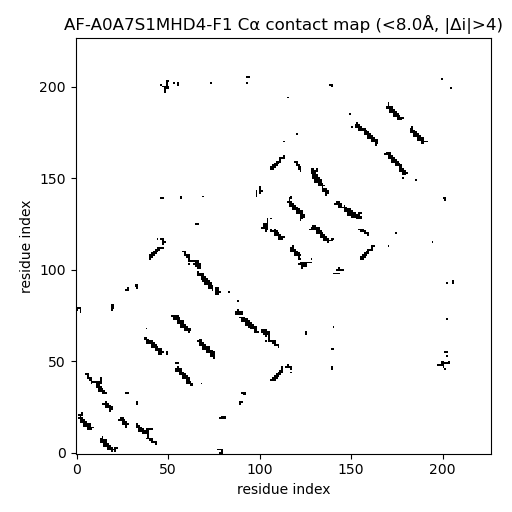484 C CA . GLU A 1 193 ? -3.719 19.226 3.869 1.00 63.94 193 GLU A CA 1
ATOM 1485 C C . GLU A 1 193 ? -3.035 20.343 3.073 1.00 63.94 193 GLU A C 1
ATOM 1487 O O . GLU A 1 193 ? -2.818 20.230 1.863 1.00 63.94 193 GLU A O 1
ATOM 1492 N N . ARG A 1 194 ? -2.700 21.453 3.743 1.00 54.47 194 ARG A N 1
ATOM 1493 C CA . ARG A 1 194 ? -1.895 22.511 3.121 1.00 54.47 194 ARG A CA 1
ATOM 1494 C C . ARG A 1 194 ? -0.540 21.916 2.773 1.00 54.47 194 ARG A C 1
ATOM 1496 O O . ARG A 1 194 ? 0.178 21.469 3.663 1.00 54.47 194 ARG A O 1
ATOM 1503 N N . SER A 1 195 ? -0.180 21.932 1.492 1.00 47.12 195 SER A N 1
ATOM 1504 C CA . SER A 1 195 ? 1.150 21.505 1.075 1.00 47.12 195 SER A CA 1
ATOM 1505 C C . SER A 1 195 ? 2.190 22.396 1.755 1.00 47.12 195 SER A C 1
ATOM 1507 O O . SER A 1 195 ? 2.324 23.575 1.417 1.00 47.12 195 SER A O 1
ATOM 1509 N N . SER A 1 196 ? 2.962 21.846 2.688 1.00 52.84 196 SER A N 1
ATOM 1510 C CA . SER A 1 196 ? 4.339 22.302 2.832 1.00 52.84 196 SER A CA 1
ATOM 1511 C C . SER A 1 196 ? 5.058 22.034 1.505 1.00 52.84 196 SER A C 1
ATOM 1513 O O . SER A 1 196 ? 4.644 21.157 0.736 1.00 52.84 196 SER A O 1
ATOM 1515 N N . ALA A 1 197 ? 6.087 22.831 1.192 1.00 52.88 197 ALA A N 1
ATOM 1516 C CA . ALA A 1 197 ? 6.897 22.604 -0.002 1.00 52.88 197 ALA A CA 1
ATOM 1517 C C . ALA A 1 197 ? 7.273 21.113 -0.066 1.00 52.88 197 ALA A C 1
ATOM 1519 O O . ALA A 1 197 ? 7.666 20.570 0.973 1.00 52.88 197 ALA A O 1
ATOM 1520 N N . PRO A 1 198 ? 7.096 20.442 -1.220 1.00 54.38 198 PRO A N 1
ATOM 1521 C CA . PRO A 1 198 ? 7.351 19.018 -1.312 1.00 54.38 198 PRO A CA 1
ATOM 1522 C C . PRO A 1 198 ? 8.771 18.766 -0.822 1.00 54.38 198 PRO A C 1
ATOM 1524 O O . PRO A 1 198 ? 9.737 19.345 -1.329 1.00 54.38 198 PRO A O 1
ATOM 1527 N N . GLY A 1 199 ? 8.874 17.940 0.219 1.00 59.75 199 GLY A N 1
ATOM 1528 C CA . GLY A 1 199 ? 10.153 17.418 0.649 1.00 59.75 199 GLY A CA 1
ATOM 1529 C C . GLY A 1 199 ? 10.834 16.703 -0.523 1.00 59.75 199 GLY A C 1
ATOM 1530 O O . GLY A 1 199 ? 10.206 16.413 -1.540 1.00 59.75 199 GLY A O 1
ATOM 1531 N N . PRO A 1 200 ? 12.122 16.384 -0.398 1.00 60.91 200 PRO A N 1
ATOM 1532 C CA . PRO A 1 200 ? 12.926 15.796 -1.472 1.00 60.91 200 PRO A CA 1
ATOM 1533 C C . PRO A 1 200 ? 12.388 14.469 -2.065 1.00 60.91 200 PRO A C 1
ATOM 1535 O O . PRO A 1 200 ? 12.912 14.010 -3.076 1.00 60.91 200 PRO A O 1
ATOM 1538 N N . GLY A 1 201 ? 11.335 13.882 -1.491 1.00 75.56 201 GLY A N 1
ATOM 1539 C CA . GLY A 1 201 ? 10.722 12.634 -1.927 1.00 75.56 201 GLY A CA 1
ATOM 1540 C C . GLY A 1 201 ? 11.468 11.426 -1.364 1.00 75.56 201 GLY A C 1
ATOM 1541 O O . GLY A 1 201 ? 12.677 11.477 -1.120 1.00 75.56 201 GLY A O 1
ATOM 1542 N N . VAL A 1 202 ? 10.739 10.325 -1.167 1.00 81.75 202 VAL A N 1
ATOM 1543 C CA . VAL A 1 202 ? 11.271 9.092 -0.557 1.00 81.75 202 VAL A CA 1
ATOM 1544 C C . VAL A 1 202 ? 12.524 8.594 -1.282 1.00 81.75 202 VAL A C 1
ATOM 1546 O O . VAL A 1 202 ? 13.504 8.239 -0.632 1.00 81.75 202 VAL A O 1
ATOM 1549 N N . LEU A 1 203 ? 12.549 8.621 -2.619 1.00 80.31 203 LEU A N 1
ATOM 1550 C CA . LEU A 1 203 ? 13.709 8.139 -3.377 1.00 80.31 203 LEU A CA 1
ATOM 1551 C C . LEU A 1 203 ? 14.970 8.985 -3.159 1.00 80.31 203 LEU A C 1
ATOM 1553 O O . LEU A 1 203 ? 16.064 8.435 -3.034 1.00 80.31 203 LEU A O 1
ATOM 1557 N N . ALA A 1 204 ? 14.843 10.309 -3.049 1.00 75.62 204 ALA A N 1
ATOM 1558 C CA . ALA A 1 204 ? 15.995 11.163 -2.766 1.00 75.62 204 ALA A CA 1
ATOM 1559 C C . ALA A 1 204 ? 16.499 10.990 -1.325 1.00 75.62 204 ALA A C 1
ATOM 1561 O O . ALA A 1 204 ? 17.698 11.109 -1.070 1.00 75.62 204 ALA A O 1
ATOM 1562 N N . GLU A 1 205 ? 15.609 10.703 -0.373 1.00 81.00 205 GLU A N 1
ATOM 1563 C CA . GLU A 1 205 ? 15.989 10.376 1.005 1.00 81.00 205 GLU A CA 1
ATOM 1564 C C . GLU A 1 205 ? 16.740 9.052 1.094 1.00 81.00 205 GLU A C 1
ATOM 1566 O O . GLU A 1 205 ? 17.821 9.015 1.686 1.00 81.00 205 GLU A O 1
ATOM 1571 N N . VAL A 1 206 ? 16.237 8.007 0.432 1.00 79.44 206 VAL A N 1
ATOM 1572 C CA . VAL A 1 206 ? 16.927 6.714 0.345 1.00 79.44 206 VAL A CA 1
ATOM 1573 C C . VAL A 1 206 ? 18.301 6.877 -0.310 1.00 79.44 206 VAL A C 1
ATOM 1575 O O . VAL A 1 206 ? 19.302 6.409 0.234 1.00 79.44 206 VAL A O 1
ATOM 1578 N N . ALA A 1 207 ? 18.388 7.609 -1.426 1.00 76.25 207 ALA A N 1
ATOM 1579 C CA . ALA A 1 207 ? 19.655 7.863 -2.111 1.00 76.25 207 ALA A CA 1
ATOM 1580 C C . ALA A 1 207 ? 20.672 8.602 -1.220 1.00 76.25 207 ALA A C 1
ATOM 1582 O O . ALA A 1 207 ? 21.850 8.238 -1.196 1.00 76.25 207 ALA A O 1
ATOM 1583 N N . ARG A 1 208 ? 20.232 9.603 -0.443 1.00 75.00 208 ARG A N 1
ATOM 1584 C CA . ARG A 1 208 ? 21.100 10.296 0.526 1.00 75.00 208 ARG A CA 1
ATOM 1585 C C . ARG A 1 208 ? 21.562 9.379 1.655 1.00 75.00 208 ARG A C 1
ATOM 1587 O O . ARG A 1 208 ? 22.737 9.429 2.011 1.00 75.00 208 ARG A O 1
ATOM 1594 N N . GLY A 1 209 ? 20.678 8.534 2.184 1.00 72.31 209 GLY A N 1
ATOM 1595 C CA . GLY A 1 209 ? 21.025 7.555 3.217 1.00 72.31 209 GLY A CA 1
ATOM 1596 C C . GLY A 1 209 ? 22.093 6.564 2.746 1.00 72.31 209 GLY A C 1
ATOM 1597 O O . GLY A 1 209 ? 23.086 6.345 3.441 1.00 72.31 209 GLY A O 1
ATOM 1598 N N . LEU A 1 210 ? 21.944 6.032 1.528 1.00 69.94 210 LEU A N 1
ATOM 1599 C CA . LEU A 1 210 ? 22.940 5.153 0.905 1.00 69.94 210 LEU A CA 1
ATOM 1600 C C . LEU A 1 210 ? 24.272 5.874 0.648 1.00 69.94 210 LEU A C 1
ATOM 1602 O O . LEU A 1 210 ? 25.335 5.307 0.902 1.00 69.94 210 LEU A O 1
ATOM 1606 N N . GLY A 1 211 ? 24.227 7.129 0.189 1.00 58.50 211 GLY A N 1
ATOM 1607 C CA . GLY A 1 211 ? 25.418 7.957 -0.011 1.00 58.50 211 GLY A CA 1
ATOM 1608 C C . GLY A 1 211 ? 26.207 8.180 1.282 1.00 58.50 211 GLY A C 1
ATOM 1609 O O . GLY A 1 211 ? 27.422 7.985 1.298 1.00 58.50 211 GLY A O 1
ATOM 1610 N N . LEU A 1 212 ? 25.515 8.501 2.380 1.00 59.12 212 LEU A N 1
ATOM 1611 C CA . LEU A 1 212 ? 26.127 8.679 3.698 1.00 59.12 212 LEU A CA 1
ATOM 1612 C C . LEU A 1 212 ? 26.727 7.369 4.230 1.00 59.12 212 LEU A C 1
ATOM 1614 O O . LEU A 1 212 ? 27.853 7.362 4.721 1.00 59.12 212 LEU A O 1
ATOM 1618 N N . ALA A 1 213 ? 26.025 6.241 4.080 1.00 59.62 213 ALA A N 1
ATOM 1619 C CA . ALA A 1 213 ? 26.546 4.932 4.474 1.00 59.62 213 ALA A CA 1
ATOM 1620 C C . ALA A 1 213 ? 27.813 4.553 3.683 1.00 59.62 213 ALA A C 1
ATOM 1622 O O . ALA A 1 213 ? 28.791 4.076 4.260 1.00 59.62 213 ALA A O 1
ATOM 1623 N N . ALA A 1 214 ? 27.834 4.818 2.374 1.00 59.66 214 ALA A N 1
ATOM 1624 C CA . ALA A 1 214 ? 29.000 4.580 1.526 1.00 59.66 214 ALA A CA 1
ATOM 1625 C C . ALA A 1 214 ? 30.178 5.519 1.843 1.00 59.66 214 ALA A C 1
ATOM 1627 O O . ALA A 1 214 ? 31.329 5.149 1.610 1.00 59.66 214 ALA A O 1
ATOM 1628 N N . GLN A 1 215 ? 29.916 6.726 2.350 1.00 57.69 215 GLN A N 1
ATOM 1629 C CA . GLN A 1 215 ? 30.949 7.632 2.851 1.00 57.69 215 GLN A CA 1
ATOM 1630 C C . GLN A 1 215 ? 31.522 7.125 4.183 1.00 57.69 215 GLN A C 1
ATOM 1632 O O . GLN A 1 215 ? 32.732 6.958 4.302 1.00 57.69 215 GLN A O 1
ATOM 1637 N N . LEU A 1 216 ? 30.663 6.755 5.136 1.00 55.69 216 LEU A N 1
ATOM 1638 C CA . LEU A 1 216 ? 31.078 6.211 6.433 1.00 55.69 216 LEU A CA 1
ATOM 1639 C C . LEU A 1 216 ? 31.865 4.899 6.303 1.00 55.69 216 LEU A C 1
ATOM 1641 O O . LEU A 1 216 ? 32.775 4.651 7.087 1.00 55.69 216 LEU A O 1
ATOM 1645 N N . LEU A 1 217 ? 31.551 4.059 5.312 1.00 58.56 217 LEU A N 1
ATOM 1646 C CA . LEU A 1 217 ? 32.326 2.848 5.016 1.00 58.56 217 LEU A CA 1
ATOM 1647 C C . LEU A 1 217 ? 33.709 3.149 4.419 1.00 58.56 217 LEU A C 1
ATOM 1649 O O . LEU A 1 217 ? 34.632 2.373 4.651 1.00 58.56 217 LEU A O 1
ATOM 1653 N N . ARG A 1 218 ? 33.871 4.261 3.690 1.00 64.12 218 ARG A N 1
ATOM 1654 C CA . ARG A 1 218 ? 35.174 4.724 3.176 1.00 64.12 218 ARG A CA 1
ATOM 1655 C C . ARG A 1 218 ? 36.030 5.395 4.248 1.00 64.12 218 ARG A C 1
ATOM 1657 O O . ARG A 1 218 ? 37.249 5.350 4.154 1.00 64.12 218 ARG A O 1
ATOM 1664 N N . GLU A 1 219 ? 35.398 5.992 5.253 1.00 62.56 219 GLU A N 1
ATOM 1665 C CA . GLU A 1 219 ? 36.067 6.663 6.373 1.00 62.56 219 GLU A CA 1
ATOM 1666 C C . GLU A 1 219 ? 36.419 5.711 7.532 1.00 62.56 219 GLU A C 1
ATOM 1668 O O . GLU A 1 219 ? 37.059 6.130 8.497 1.00 62.56 219 GLU A O 1
ATOM 1673 N N . ARG A 1 220 ? 36.062 4.417 7.455 1.00 48.84 220 ARG A N 1
ATOM 1674 C CA . ARG A 1 220 ? 36.547 3.419 8.422 1.00 48.84 220 ARG A CA 1
ATOM 1675 C C . ARG A 1 220 ? 38.061 3.240 8.252 1.00 48.84 220 ARG A C 1
ATOM 1677 O O . ARG A 1 220 ? 38.485 2.827 7.171 1.00 48.84 220 ARG A O 1
ATOM 1684 N N . PRO A 1 221 ? 38.880 3.473 9.296 1.00 49.81 221 PRO A N 1
ATOM 1685 C CA . PRO A 1 221 ? 40.296 3.141 9.245 1.00 49.81 221 PRO A CA 1
ATOM 1686 C C . PRO A 1 221 ? 40.441 1.652 8.935 1.00 49.81 221 PRO A C 1
ATOM 1688 O O . PRO A 1 221 ? 39.779 0.821 9.563 1.00 49.81 221 PRO A O 1
ATOM 1691 N N . SER A 1 222 ? 41.291 1.307 7.969 1.00 55.53 222 SER A N 1
ATOM 1692 C CA . SER A 1 222 ? 41.671 -0.080 7.726 1.00 55.53 222 SER A CA 1
ATOM 1693 C C . SER A 1 222 ? 42.259 -0.641 9.018 1.00 55.53 222 SER A C 1
ATOM 1695 O O . SER A 1 222 ? 43.353 -0.246 9.420 1.00 55.53 222 SER A O 1
ATOM 1697 N N . ALA A 1 223 ? 41.532 -1.534 9.687 1.00 50.59 223 ALA A N 1
ATOM 1698 C CA . ALA A 1 223 ? 42.092 -2.309 10.778 1.00 50.59 223 ALA A CA 1
ATOM 1699 C C . ALA A 1 223 ? 43.159 -3.229 10.173 1.00 50.59 223 ALA A C 1
ATOM 1701 O O . ALA A 1 223 ? 42.852 -4.285 9.621 1.00 50.59 223 ALA A O 1
ATOM 1702 N N . SER A 1 224 ? 44.414 -2.787 10.214 1.00 45.06 224 SER A N 1
ATOM 1703 C CA . SER A 1 224 ? 45.568 -3.636 9.970 1.00 45.06 224 SER A CA 1
ATOM 1704 C C . SER A 1 224 ? 45.620 -4.661 11.098 1.00 45.06 224 SER A C 1
ATOM 1706 O O . SER A 1 224 ? 46.067 -4.359 12.205 1.00 45.06 224 SER A O 1
ATOM 1708 N N . PHE A 1 225 ? 45.116 -5.862 10.830 1.00 45.56 225 PHE A N 1
ATOM 1709 C CA . PHE A 1 225 ? 45.445 -7.033 11.628 1.00 45.56 225 PHE A CA 1
ATOM 1710 C C . PHE A 1 225 ? 46.911 -7.368 11.349 1.00 45.56 225 PHE A C 1
ATOM 1712 O O . PHE A 1 225 ? 47.234 -7.924 10.301 1.00 45.56 225 PHE A O 1
ATOM 1719 N N . ASN A 1 226 ? 47.794 -6.979 12.266 1.00 43.12 226 ASN A N 1
ATOM 1720 C CA . ASN A 1 226 ? 49.121 -7.576 12.344 1.00 43.12 226 ASN A CA 1
ATOM 1721 C C . ASN A 1 226 ? 48.997 -8.915 13.081 1.00 43.12 226 ASN A C 1
ATOM 1723 O O . ASN A 1 226 ? 48.307 -8.996 14.100 1.00 43.12 226 ASN A O 1
ATOM 1727 N N . ALA A 1 227 ? 49.615 -9.930 12.476 1.00 44.16 227 ALA A N 1
ATOM 1728 C CA . ALA A 1 227 ? 49.703 -11.317 12.924 1.00 44.16 227 ALA A CA 1
ATOM 1729 C C . ALA A 1 227 ? 50.438 -11.480 14.261 1.00 44.16 227 ALA A C 1
ATOM 1731 O O . ALA A 1 227 ? 51.293 -10.619 14.575 1.00 44.16 227 ALA A O 1
#

Organism: Alexandrium catenella (NCBI:txid2925)

Solvent-accessible surface area (backbone atoms only — not comparable to full-atom values): 12382 Å² total; per-residue (Å²): 112,78,56,46,75,48,71,46,61,53,100,56,15,25,36,52,32,36,15,32,57,82,69,77,51,78,46,62,46,91,86,50,72,35,52,43,74,67,28,33,55,55,24,59,28,61,38,53,58,46,46,92,82,50,40,38,34,36,36,39,23,21,28,95,47,60,34,33,35,41,34,32,29,43,39,50,58,45,62,58,43,91,64,88,90,55,82,63,54,46,68,39,74,74,46,77,49,63,42,86,69,41,41,18,46,59,51,45,36,21,37,38,51,55,83,71,32,36,36,37,35,31,15,57,24,73,84,45,55,21,29,27,27,42,27,46,12,79,63,65,62,66,52,55,52,94,49,47,79,77,39,81,53,47,16,48,47,41,43,60,48,68,49,77,37,87,88,78,57,61,47,33,38,34,40,42,28,39,39,76,94,40,83,46,77,51,75,49,74,52,78,88,74,78,80,66,80,76,60,70,21,64,67,52,51,48,52,50,53,53,51,52,51,58,47,55,63,68,67,52,77,80,81,78,81,76,131

pLDDT: mean 88.22, std 14.43, range [43.12, 98.81]

Mean predicted aligned error: 7.12 Å

Nearest PDB structures (foldseek):
  1wcq-assembly3_C  TM=7.934E-01  e=2.512E-08  Micromonospora viridifaciens
  1eus-assembly1_A  TM=7.945E-01  e=5.051E-08  Micromonospora viridifaciens
  2vsm-assembly1_A  TM=4.844E-01  e=4.758E-02  Henipavirus nipahense
  3t1e-assembly1_A  TM=4.725E-01  e=8.144E-02  Newcastle disease virus (STRAIN AUSTRALIA-VICTORIA/32)
  1usr-assembly1_B  TM=5.025E-01  e=2.261E-01  avian paramyxovirus 1

Secondary structure (DSSP, 8-state):
---EEEEEEETTEEEEEEESSTTSS-B--TTSTTEEET--SEEEEEES-PPTT--EEEEEE--SSSB-EEEEEE-TT----SS--SGGGS-EEEEEE--TT-B-SS---EEEEETTEEEEEEE--SSSSEEEEEEEESSSSS---S-EEEEEEEEEEEEEEEEE-TTT-SEEEEEEEEETTEEEEEEEEPP----PSPPS-HHHHHHHHHHHHHHHHHSS-------

InterPro domains:
  IPR026856 Sialidase family [PTHR10628] (7-167)
  IPR036278 Sialidase superfamily [SSF50939] (10-182)

Radius of gyration: 19.4 Å; Cα contacts (8 Å, |Δi|>4): 543; chains: 1; bounding box: 71×42×45 Å

Foldseek 3Di:
DLKAWDWAFDPFWIAIKIALANPPDIDGQPVCQRTDGQFGAWAKEWQPLADPLWTKMWIWTQGPAQFIKIWIWTQSQQHRDPDDPDNSNHIHTLDIGTEPLGTHCRAHKYWYDDHQKIKIWAQRDVPAQFFTWIWIDNQRPNYTDNTDGPGGGHWGHKYKDKDADPVVGAIKIKMFTQGPNDTDIDMDGDDPDDDDPRDNHPVVVSVVVVVVVVVVVVPPPPPPPDD